Protein AF-0000000072939597 (afdb_homodimer)

Solvent-accessible surface area (backbone atoms only — not comparable to full-atom values): 17364 Å² total; per-residue (Å²): 130,82,68,67,64,62,59,52,48,55,49,46,64,66,47,56,60,74,66,55,46,55,44,20,30,42,21,67,37,59,84,15,49,62,42,47,67,29,32,37,54,50,55,33,35,78,66,72,30,40,59,48,37,54,42,77,41,85,94,44,68,37,35,26,23,48,34,20,34,67,92,41,54,55,95,91,32,53,47,84,46,95,58,42,70,62,52,49,51,54,48,48,52,40,33,61,48,44,13,27,42,97,88,65,43,60,58,34,51,72,41,34,22,29,75,70,75,49,62,41,53,8,27,43,21,41,30,52,60,36,50,46,72,54,45,76,68,63,50,34,23,53,26,62,26,72,48,46,76,34,45,67,44,70,77,44,60,47,70,83,53,48,82,108,130,82,66,69,66,63,61,51,49,55,50,46,60,67,47,56,61,75,68,57,45,55,45,21,31,43,22,66,39,58,84,15,49,61,40,45,68,30,32,37,53,50,54,32,35,78,66,73,31,39,59,47,39,55,42,77,40,81,95,45,67,36,36,27,24,47,35,21,36,67,92,42,53,54,94,91,32,51,46,83,46,95,58,42,69,61,54,50,52,53,46,49,51,40,32,62,49,44,14,27,44,95,89,65,44,60,60,34,51,73,42,34,23,29,74,68,75,48,62,41,53,8,28,42,22,41,30,52,60,35,50,48,72,54,46,76,69,63,50,33,24,52,27,63,26,73,50,46,76,33,46,66,45,70,80,45,58,46,71,83,55,48,80,107

Foldseek 3Di:
DPPPVVVVVVVVVVVVPPPPLQQAAQFQDARHPQDPVVLVQLVCLLVVNDFAQWDADVVAQAIAGPDQAPVQDDPQDGDADPVNVVNVVVSVVVQVVQPADPVRHTSHHYYHNCVRPHRGHRGPNCCSVPLLADDPPPRGNFYWDPHPNIDDRCSSRNVVRNPD/DPPPVVVVVVCVVVVPPPPPLQQAAQFQDARHPQDPVVLVQLVCLLVVNDFAQWDADVVAQAIAGPDQAPVQDDPQDGDADPVNVVNVVVSVVVQVVQPADPVRHTSHHYYHNCVRPHRGHRG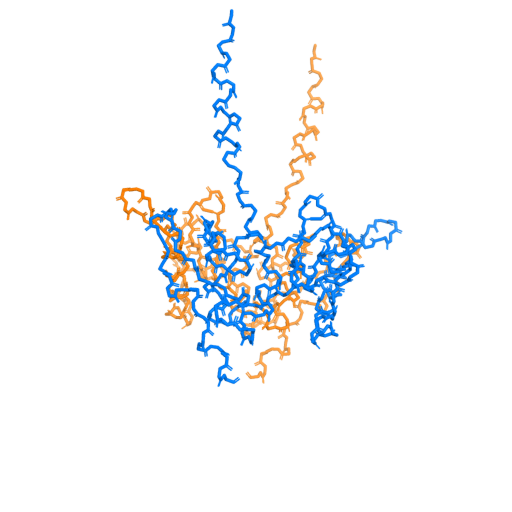PNCCSVPLQADDPPPRGNFYWDPHPNIDDRCSSPNVVRNPD

Organism: Perkinsus marinus (strain ATCC 50983 / TXsc) (NCBI:txid423536)

InterPro domains:
  IPR000834 Peptidase M14, carboxypeptidase A [PF00246] (36-130)

Radius of gyration: 21.29 Å; Cα contacts (8 Å, |Δi|>4): 601; chains: 2; bounding box: 69×64×53 Å

pLDDT: mean 84.7, std 20.98, range [19.89, 98.25]

Structure (mmCIF, N/CA/C/O backbone):
data_AF-0000000072939597-model_v1
#
loop_
_entity.id
_entity.type
_entity.pdbx_description
1 polymer 'Peptidase M14 domain-containing protein'
#
loop_
_atom_site.group_PDB
_atom_site.id
_atom_site.type_symbol
_atom_site.label_atom_id
_atom_site.label_alt_id
_atom_site.label_comp_id
_atom_site.label_asym_id
_atom_site.label_entity_id
_atom_site.label_seq_id
_atom_site.pdbx_PDB_ins_code
_atom_site.Cartn_x
_atom_site.Cartn_y
_atom_site.Cartn_z
_atom_site.occupancy
_atom_site.B_iso_or_equiv
_atom_site.auth_seq_id
_atom_site.auth_comp_id
_atom_site.auth_asym_id
_atom_site.auth_atom_id
_atom_site.pdbx_PDB_model_num
ATOM 1 N N . MET A 1 1 ? -47.156 -10.906 1.648 1 19.89 1 MET A N 1
ATOM 2 C CA . MET A 1 1 ? -46.281 -11.594 0.705 1 19.89 1 MET A 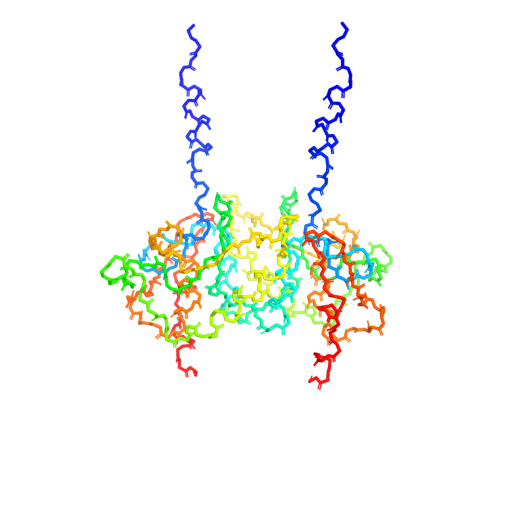CA 1
ATOM 3 C C . MET A 1 1 ? -45.031 -10.766 0.413 1 19.89 1 MET A C 1
ATOM 5 O O . MET A 1 1 ? -45.062 -9.805 -0.359 1 19.89 1 MET A O 1
ATOM 9 N N . ALA A 1 2 ? -44.188 -10.508 1.365 1 24.88 2 ALA A N 1
ATOM 10 C CA . ALA A 1 2 ? -43.031 -9.625 1.399 1 24.88 2 ALA A CA 1
ATOM 11 C C . ALA A 1 2 ? -42.094 -9.922 0.242 1 24.88 2 ALA A C 1
ATOM 13 O O . ALA A 1 2 ? -41.75 -11.086 -0.02 1 24.88 2 ALA A O 1
ATOM 14 N N . ASN A 1 3 ? -42.156 -9.016 -0.845 1 23.27 3 ASN A N 1
ATOM 15 C CA . ASN A 1 3 ? -41.656 -9.258 -2.191 1 23.27 3 ASN A CA 1
ATOM 16 C C . ASN A 1 3 ? -40.188 -9.703 -2.17 1 23.27 3 ASN A C 1
ATOM 18 O O . ASN A 1 3 ? -39.375 -9.086 -1.499 1 23.27 3 ASN A O 1
ATOM 22 N N . ALA A 1 4 ? -39.875 -11.062 -2.334 1 26.33 4 ALA A N 1
ATOM 23 C CA . ALA A 1 4 ? -38.656 -11.836 -2.582 1 26.33 4 ALA A CA 1
ATOM 24 C C . ALA A 1 4 ? -37.719 -11.086 -3.508 1 26.33 4 ALA A C 1
ATOM 26 O O . ALA A 1 4 ? -36.531 -11.461 -3.645 1 26.33 4 ALA A O 1
ATOM 27 N N . TYR A 1 5 ? -38.312 -10.273 -4.379 1 26.95 5 TYR A N 1
ATOM 28 C CA . TYR A 1 5 ? -37.531 -9.578 -5.387 1 26.95 5 TYR A CA 1
ATOM 29 C C . TYR A 1 5 ? -36.5 -8.641 -4.738 1 26.95 5 TYR A C 1
ATOM 31 O O . TYR A 1 5 ? -35.438 -8.398 -5.293 1 26.95 5 TYR A O 1
ATOM 39 N N . GLY A 1 6 ? -37.031 -7.844 -3.76 1 27.78 6 GLY A N 1
ATOM 40 C CA . GLY A 1 6 ? -36.188 -6.824 -3.166 1 27.78 6 GLY A CA 1
ATOM 41 C C . GLY A 1 6 ? -34.938 -7.391 -2.498 1 27.78 6 GLY A C 1
ATOM 42 O O . GLY A 1 6 ? -33.969 -6.672 -2.27 1 27.78 6 GLY A O 1
ATOM 43 N N . TYR A 1 7 ? -35.156 -8.406 -1.719 1 28.05 7 TYR A N 1
ATOM 44 C CA . TYR A 1 7 ? -34.094 -9.023 -0.935 1 28.05 7 TYR A CA 1
ATOM 45 C C . TYR A 1 7 ? -32.969 -9.547 -1.838 1 28.05 7 TYR A C 1
ATOM 47 O O . TYR A 1 7 ? -31.797 -9.461 -1.493 1 28.05 7 TYR A O 1
ATOM 55 N N . TYR A 1 8 ? -33.344 -10.219 -2.934 1 28.94 8 TYR A N 1
ATOM 56 C CA . TYR A 1 8 ? -32.375 -10.82 -3.838 1 28.94 8 TYR A CA 1
ATOM 57 C C . TYR A 1 8 ? -31.5 -9.75 -4.484 1 28.94 8 TYR A C 1
ATOM 59 O O . TYR A 1 8 ? -30.328 -9.984 -4.781 1 28.94 8 TYR A O 1
ATOM 67 N N . HIS A 1 9 ? -32.156 -8.602 -4.891 1 30.52 9 HIS A N 1
ATOM 68 C CA . HIS A 1 9 ? -31.359 -7.57 -5.566 1 30.52 9 HIS A CA 1
ATOM 69 C C . HIS A 1 9 ? -30.359 -6.93 -4.617 1 30.52 9 HIS A C 1
ATOM 71 O O . HIS A 1 9 ? -29.328 -6.406 -5.059 1 30.52 9 HIS A O 1
ATOM 77 N N . SER A 1 10 ? -30.812 -6.645 -3.369 1 29.59 10 SER A N 1
ATOM 78 C CA . SER A 1 10 ? -29.891 -6 -2.432 1 29.59 10 SER A CA 1
ATOM 79 C C . SER A 1 10 ? -28.688 -6.891 -2.131 1 29.59 10 SER A C 1
ATOM 81 O O . SER A 1 10 ? -27.578 -6.395 -1.906 1 29.59 10 SER A O 1
ATOM 83 N N . VAL A 1 11 ? -28.953 -8.188 -1.962 1 29.69 11 VAL A N 1
ATOM 84 C CA . VAL A 1 11 ? -27.906 -9.18 -1.752 1 29.69 11 VAL A CA 1
ATOM 85 C C . VAL A 1 11 ? -26.984 -9.234 -2.973 1 29.69 11 VAL A C 1
ATOM 87 O O . VAL A 1 11 ? -25.781 -9.445 -2.844 1 29.69 11 VAL A O 1
ATOM 90 N N . ARG A 1 12 ? -27.531 -9.391 -4.227 1 29.25 12 ARG A N 1
ATOM 91 C CA . ARG A 1 12 ? -26.781 -9.461 -5.473 1 29.25 12 ARG A CA 1
ATOM 92 C C . ARG A 1 12 ? -25.984 -8.18 -5.715 1 29.25 12 ARG A C 1
ATOM 94 O O . ARG A 1 12 ? -24.906 -8.219 -6.285 1 29.25 12 ARG A O 1
ATOM 101 N N . TYR A 1 13 ? -26.703 -7.051 -5.691 1 27.34 13 TYR A N 1
ATOM 102 C CA . TYR A 1 13 ? -25.984 -5.785 -5.832 1 27.34 13 TYR A CA 1
ATOM 103 C C . TYR A 1 13 ? -24.859 -5.684 -4.809 1 27.34 13 TYR A C 1
ATOM 105 O O . TYR A 1 13 ? -23.781 -5.164 -5.109 1 27.34 13 TYR A O 1
ATOM 113 N N . GLU A 1 14 ? -25.109 -5.938 -3.549 1 30.02 14 GLU A N 1
ATOM 114 C CA . GLU A 1 14 ? -24.094 -6.066 -2.508 1 30.02 14 GLU A CA 1
ATOM 115 C C . GLU A 1 14 ? -23.188 -7.273 -2.756 1 30.02 14 GLU A C 1
ATOM 117 O O . GLU A 1 14 ? -22.156 -7.434 -2.1 1 30.02 14 GLU A O 1
ATOM 122 N N . LYS A 1 15 ? -23.641 -8.398 -3.27 1 31.58 15 LYS A N 1
ATOM 123 C CA . LYS A 1 15 ? -22.938 -9.516 -3.879 1 31.58 15 LYS A CA 1
ATOM 124 C C . LYS A 1 15 ? -22.031 -9.047 -5.008 1 31.58 15 LYS A C 1
ATOM 126 O O . LYS A 1 15 ? -21.422 -9.859 -5.711 1 31.58 15 LYS A O 1
ATOM 131 N N . ILE A 1 16 ? -22.547 -8.195 -5.906 1 34.47 16 ILE A N 1
ATOM 132 C CA . ILE A 1 16 ? -21.5 -7.68 -6.777 1 34.47 16 ILE A CA 1
ATOM 133 C C . ILE A 1 16 ? -20.156 -7.68 -6.035 1 34.47 16 ILE A C 1
ATOM 135 O O . ILE A 1 16 ? -19.984 -6.957 -5.055 1 34.47 16 ILE A O 1
ATOM 139 N N . ARG A 1 17 ? -19.547 -8.797 -5.703 1 37.62 17 ARG A N 1
ATOM 140 C CA . ARG A 1 17 ? -18.359 -9.43 -5.129 1 37.62 17 ARG A CA 1
ATOM 141 C C . ARG A 1 17 ? -17.188 -8.453 -5.074 1 37.62 17 ARG A C 1
ATOM 143 O O . ARG A 1 17 ? -16.672 -8.047 -6.117 1 37.62 17 ARG A O 1
ATOM 150 N N . GLN A 1 18 ? -17.25 -7.395 -4.406 1 47.12 18 GLN A N 1
ATOM 151 C CA . GLN A 1 18 ? -16.094 -6.523 -4.164 1 47.12 18 GLN A CA 1
ATOM 152 C C . GLN A 1 18 ? -14.789 -7.27 -4.383 1 47.12 18 GLN A C 1
ATOM 154 O O . GLN A 1 18 ? -14.414 -8.125 -3.578 1 47.12 18 GLN A O 1
ATOM 159 N N . ARG A 1 19 ? -14.656 -7.578 -5.738 1 63 19 ARG A N 1
ATOM 160 C CA . ARG A 1 19 ? -13.445 -8.281 -6.145 1 63 19 ARG A CA 1
ATOM 161 C C . ARG A 1 19 ? -12.281 -7.945 -5.227 1 63 19 ARG A C 1
ATOM 163 O O . ARG A 1 19 ? -12.031 -6.773 -4.93 1 63 19 ARG A O 1
ATOM 170 N N . ASP A 1 20 ? -12.047 -9.055 -4.508 1 80.81 20 ASP A N 1
ATOM 171 C CA . ASP A 1 20 ? -10.828 -8.953 -3.711 1 80.81 20 ASP A CA 1
ATOM 172 C C . ASP A 1 20 ? -9.68 -8.383 -4.539 1 80.81 20 ASP A C 1
ATOM 174 O O . ASP A 1 20 ? -9.203 -9.031 -5.469 1 80.81 20 ASP A O 1
ATOM 178 N N . ALA A 1 21 ? -9.445 -7.133 -4.312 1 88.25 21 ALA A N 1
ATOM 179 C CA . ALA A 1 21 ? -8.391 -6.461 -5.07 1 88.25 21 ALA A CA 1
ATOM 180 C C . ALA A 1 21 ? -7.109 -7.289 -5.074 1 88.25 21 ALA A C 1
ATOM 182 O O . ALA A 1 21 ? -6.328 -7.227 -6.027 1 88.25 21 ALA A O 1
ATOM 183 N N . ASN A 1 22 ? -7 -8.156 -4.07 1 88.25 22 ASN A N 1
ATOM 184 C CA . ASN A 1 22 ? -5.773 -8.938 -3.967 1 88.25 22 ASN A CA 1
ATOM 185 C C . ASN A 1 22 ? -5.742 -10.062 -5 1 88.25 22 ASN A C 1
ATOM 187 O O . ASN A 1 22 ? -4.691 -10.664 -5.234 1 88.25 22 ASN A O 1
ATOM 191 N N . ARG A 1 23 ? -6.789 -10.273 -5.723 1 92.31 23 ARG A N 1
ATOM 192 C CA . ARG A 1 23 ? -6.844 -11.32 -6.742 1 92.31 23 ARG A CA 1
ATOM 193 C C . ARG A 1 23 ? -7.09 -10.727 -8.125 1 92.31 23 ARG A C 1
ATOM 195 O O . ARG A 1 23 ? -7.516 -11.43 -9.039 1 92.31 23 ARG A O 1
ATOM 202 N N . ASP A 1 24 ? -6.824 -9.492 -8.234 1 96.06 24 ASP A N 1
ATOM 203 C CA . ASP A 1 24 ? -7.207 -8.75 -9.43 1 96.06 24 ASP A CA 1
ATOM 204 C C . ASP A 1 24 ? -5.984 -8.359 -10.25 1 96.06 24 ASP A C 1
ATOM 206 O O . ASP A 1 24 ? -6 -7.355 -10.961 1 96.06 24 ASP A O 1
ATOM 210 N N . PHE A 1 25 ? -4.859 -9.078 -10.156 1 97.25 25 PHE A N 1
ATOM 211 C CA . PHE A 1 25 ? -3.621 -8.734 -10.844 1 97.25 25 PHE A CA 1
ATOM 212 C C . PHE A 1 25 ? -3.373 -9.664 -12.016 1 97.25 25 PHE A C 1
ATOM 214 O O . PHE A 1 25 ? -3.906 -10.781 -12.062 1 97.25 25 PHE A O 1
ATOM 221 N N . PRO A 1 26 ? -2.629 -9.172 -13.062 1 98.06 26 PRO A N 1
ATOM 222 C CA . PRO A 1 26 ? -2.422 -9.945 -14.297 1 98.06 26 PRO A CA 1
ATOM 223 C C . PRO A 1 26 ? -1.387 -11.055 -14.125 1 98.06 26 PRO A C 1
ATOM 225 O O . PRO A 1 26 ? -0.345 -11.039 -14.789 1 98.06 26 PRO A O 1
ATOM 228 N N . TYR A 1 27 ? -1.716 -12.023 -13.391 1 98 27 TYR A N 1
ATOM 229 C CA . TYR A 1 27 ? -0.865 -13.18 -13.133 1 98 27 TYR A CA 1
ATOM 230 C C . TYR A 1 27 ? -1.664 -14.477 -13.227 1 98 27 TYR A C 1
ATOM 232 O O . TYR A 1 27 ? -2.418 -14.812 -12.312 1 98 27 TYR A O 1
ATOM 240 N N . GLN A 1 28 ? -1.472 -15.234 -14.273 1 97.81 28 GLN A N 1
ATOM 241 C CA . GLN A 1 28 ? -2.191 -16.469 -14.539 1 97.81 28 GLN A CA 1
ATOM 242 C C . GLN A 1 28 ? -3.688 -16.219 -14.695 1 97.81 28 GLN A C 1
ATOM 244 O O . GLN A 1 28 ? -4.508 -17 -14.219 1 97.81 28 GLN A O 1
ATOM 249 N N . GLN A 1 29 ? -4.008 -15.023 -15.188 1 96.75 29 GLN A N 1
ATOM 250 C CA . GLN A 1 29 ? -5.391 -14.68 -15.492 1 96.75 29 GLN A CA 1
ATOM 251 C C . GLN A 1 29 ? -5.465 -13.531 -16.5 1 96.75 29 GLN A C 1
ATOM 253 O O . GLN A 1 29 ? -4.57 -12.68 -16.547 1 96.75 29 GLN A O 1
ATOM 258 N N . ARG A 1 30 ? -6.609 -13.477 -17.188 1 94.94 30 ARG A N 1
ATOM 259 C CA . ARG A 1 30 ? -6.785 -12.422 -18.188 1 94.94 30 ARG A CA 1
ATOM 260 C C . ARG A 1 30 ? -7.91 -11.469 -17.781 1 94.94 30 ARG A C 1
ATOM 262 O O . ARG A 1 30 ? -8.055 -10.398 -18.375 1 94.94 30 ARG A O 1
ATOM 269 N N . SER A 1 31 ? -8.719 -11.836 -16.891 1 95.12 31 SER A N 1
ATOM 270 C CA . SER A 1 31 ? -9.719 -10.953 -16.297 1 95.12 31 SER A CA 1
ATOM 271 C C . SER A 1 31 ? -9.195 -10.289 -15.031 1 95.12 31 SER A C 1
ATOM 273 O O . SER A 1 31 ? -9.336 -10.852 -13.938 1 95.12 31 SER A O 1
ATOM 275 N N . CYS A 1 32 ? -8.57 -9.133 -15.188 1 96.88 32 CYS A N 1
ATOM 276 C CA . CYS A 1 32 ? -7.879 -8.461 -14.094 1 96.88 32 CYS A CA 1
ATOM 277 C C . CYS A 1 32 ? -8.047 -6.949 -14.188 1 96.88 32 CYS A C 1
ATOM 279 O O . CYS A 1 32 ? -8.781 -6.453 -15.047 1 96.88 32 CYS A O 1
ATOM 281 N N . MET A 1 33 ? -7.543 -6.227 -13.242 1 97 33 MET A N 1
ATOM 282 C CA . MET A 1 33 ? -7.551 -4.77 -13.164 1 97 33 MET A CA 1
ATOM 283 C C . MET A 1 33 ? -8.977 -4.227 -13.211 1 97 33 MET A C 1
ATOM 285 O O . MET A 1 33 ? -9.234 -3.188 -13.82 1 97 33 MET A O 1
ATOM 289 N N . ALA A 1 34 ? -9.859 -4.957 -12.602 1 95.38 34 ALA A N 1
ATOM 290 C CA . ALA A 1 34 ? -11.266 -4.543 -12.57 1 95.38 34 ALA A CA 1
ATOM 291 C C . ALA A 1 34 ? -11.516 -3.561 -11.43 1 95.38 34 ALA A C 1
ATOM 293 O O . ALA A 1 34 ? -12.492 -2.805 -11.461 1 95.38 34 ALA A O 1
ATOM 294 N N . THR A 1 35 ? -10.68 -3.637 -10.43 1 93.12 35 THR A N 1
ATOM 295 C CA . THR A 1 35 ? -10.859 -2.779 -9.266 1 93.12 35 THR A CA 1
ATOM 296 C C . THR A 1 35 ? -9.93 -1.572 -9.336 1 93.12 35 THR A C 1
ATOM 298 O O . THR A 1 35 ? -8.82 -1.667 -9.859 1 93.12 35 THR A O 1
ATOM 301 N N . ILE A 1 36 ? -10.336 -0.449 -8.75 1 89.25 36 ILE A N 1
ATOM 302 C CA . ILE A 1 36 ? -9.531 0.766 -8.68 1 89.25 36 ILE A CA 1
ATOM 303 C C . ILE A 1 36 ? -8.266 0.502 -7.867 1 89.25 36 ILE A C 1
ATOM 305 O O . ILE A 1 36 ? -7.172 0.933 -8.25 1 89.25 36 ILE A O 1
ATOM 309 N N . THR A 1 37 ? -8.391 -0.218 -6.766 1 89.38 37 THR A N 1
ATOM 310 C CA . THR A 1 37 ? -7.258 -0.515 -5.895 1 89.38 37 THR A CA 1
ATOM 311 C C . THR A 1 37 ? -6.16 -1.245 -6.66 1 89.38 37 THR A C 1
ATOM 313 O O . THR A 1 37 ? -4.988 -0.867 -6.59 1 89.38 37 THR A O 1
ATOM 316 N N . ALA A 1 38 ? -6.488 -2.197 -7.398 1 94.56 38 ALA A N 1
ATOM 317 C CA . ALA A 1 38 ? -5.492 -2.938 -8.172 1 94.56 38 ALA A CA 1
ATOM 318 C C . ALA A 1 38 ? -4.812 -2.037 -9.195 1 94.56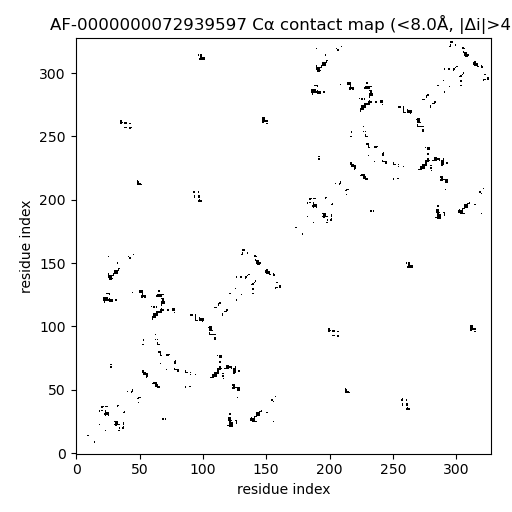 38 ALA A C 1
ATOM 320 O O . ALA A 1 38 ? -3.594 -2.104 -9.383 1 94.56 38 ALA A O 1
ATOM 321 N N . ARG A 1 39 ? -5.59 -1.183 -9.859 1 95 39 ARG A N 1
ATOM 322 C CA . ARG A 1 39 ? -5.035 -0.269 -10.852 1 95 39 ARG A CA 1
ATOM 323 C C . ARG A 1 39 ? -4.031 0.686 -10.219 1 95 39 ARG A C 1
ATOM 325 O O . ARG A 1 39 ? -2.953 0.92 -10.773 1 95 39 ARG A O 1
ATOM 332 N N . VAL A 1 40 ? -4.422 1.176 -9.102 1 91.44 40 VAL A N 1
ATOM 333 C CA . VAL A 1 40 ? -3.551 2.127 -8.414 1 91.44 40 VAL A CA 1
ATOM 334 C C . VAL A 1 40 ? -2.254 1.436 -8 1 91.44 40 VAL A C 1
ATOM 336 O O . VAL A 1 40 ? -1.162 1.968 -8.219 1 91.44 40 VAL A O 1
ATOM 339 N N . ILE A 1 41 ? -2.309 0.269 -7.484 1 93.06 41 ILE A N 1
ATOM 340 C CA . ILE A 1 41 ? -1.131 -0.497 -7.094 1 93.06 41 ILE A CA 1
ATOM 341 C C . ILE A 1 41 ? -0.274 -0.789 -8.328 1 93.06 41 ILE A C 1
ATOM 343 O O . ILE A 1 41 ? 0.953 -0.669 -8.273 1 93.06 41 ILE A O 1
ATOM 347 N N . ASN A 1 42 ? -0.862 -1.122 -9.398 1 95.5 42 ASN A N 1
ATOM 348 C CA . ASN A 1 42 ? -0.141 -1.349 -10.641 1 95.5 42 ASN A CA 1
ATOM 349 C C . ASN A 1 42 ? 0.625 -0.104 -11.086 1 95.5 42 ASN A C 1
ATOM 351 O O . ASN A 1 42 ? 1.777 -0.197 -11.508 1 95.5 42 ASN A O 1
ATOM 355 N N . GLU A 1 43 ? 0.024 1.016 -10.992 1 93.81 43 GLU A N 1
ATOM 356 C CA . GLU A 1 43 ? 0.678 2.25 -11.422 1 93.81 43 GLU A CA 1
ATOM 357 C C . GLU A 1 43 ? 1.844 2.602 -10.5 1 93.81 43 GLU A C 1
ATOM 359 O O . GLU A 1 43 ? 2.879 3.092 -10.961 1 93.81 43 GLU A O 1
ATOM 364 N N . LEU A 1 44 ? 1.669 2.354 -9.25 1 91.44 44 LEU A N 1
ATOM 365 C CA . LEU A 1 44 ? 2.766 2.568 -8.312 1 91.44 44 LEU A CA 1
ATOM 366 C C . LEU A 1 44 ? 3.92 1.611 -8.594 1 91.44 44 LEU A C 1
ATOM 368 O O . LEU A 1 44 ? 5.086 2.004 -8.531 1 91.44 44 LEU A O 1
ATOM 372 N N . PHE A 1 45 ? 3.656 0.405 -8.914 1 92.88 45 PHE A N 1
ATOM 373 C CA . PHE A 1 45 ? 4.668 -0.581 -9.281 1 92.88 45 PHE A CA 1
ATOM 374 C C . PHE A 1 45 ? 5.449 -0.123 -10.508 1 92.88 45 PHE A C 1
ATOM 376 O O . PHE A 1 45 ? 6.684 -0.14 -10.508 1 92.88 45 PHE A O 1
ATOM 383 N N . ARG A 1 46 ? 4.742 0.361 -11.5 1 92.25 46 ARG A N 1
ATOM 384 C CA . ARG A 1 46 ? 5.348 0.781 -12.758 1 92.25 46 ARG A CA 1
ATOM 385 C C . ARG A 1 46 ? 6.281 1.967 -12.547 1 92.25 46 ARG A C 1
ATOM 387 O O . ARG A 1 46 ? 7.18 2.209 -13.359 1 92.25 46 ARG A O 1
ATOM 394 N N . ARG A 1 47 ? 6.074 2.635 -11.438 1 88.88 47 ARG A N 1
ATOM 395 C CA . ARG A 1 47 ? 6.891 3.812 -11.156 1 88.88 47 ARG A CA 1
ATOM 396 C C . ARG A 1 47 ? 7.938 3.514 -10.094 1 88.88 47 ARG A C 1
ATOM 398 O O . ARG A 1 47 ? 8.594 4.426 -9.578 1 88.88 47 ARG A O 1
ATOM 405 N N . HIS A 1 48 ? 8.016 2.301 -9.703 1 88.38 48 HIS A N 1
ATOM 406 C CA . HIS A 1 48 ? 9 1.835 -8.727 1 88.38 48 HIS A CA 1
ATOM 407 C C . HIS A 1 48 ? 8.75 2.457 -7.355 1 88.38 48 HIS A C 1
ATOM 409 O O . HIS A 1 48 ? 9.695 2.781 -6.637 1 88.38 48 HIS A O 1
ATOM 415 N N . LEU A 1 49 ? 7.469 2.654 -7.094 1 83.62 49 LEU A N 1
ATOM 416 C CA . LEU A 1 49 ? 7.082 3.225 -5.809 1 83.62 49 LEU A CA 1
ATOM 417 C C . LEU A 1 49 ? 6.488 2.156 -4.895 1 83.62 49 LEU A C 1
ATOM 419 O O . LEU A 1 49 ? 6.262 2.404 -3.709 1 83.62 49 LEU A O 1
ATOM 423 N N . PHE A 1 50 ? 6.332 0.976 -5.492 1 82.62 50 PHE A N 1
ATOM 424 C CA . PHE A 1 50 ? 5.734 -0.125 -4.746 1 82.62 50 PHE A CA 1
ATOM 425 C C . PHE A 1 50 ? 6.27 -1.465 -5.234 1 82.62 50 PHE A C 1
ATOM 427 O O . PHE A 1 50 ? 6.301 -1.727 -6.438 1 82.62 50 PHE A O 1
ATOM 434 N N . GLN A 1 51 ? 6.715 -2.312 -4.336 1 81.75 51 GLN A N 1
ATOM 435 C CA . GLN A 1 51 ? 7.059 -3.707 -4.586 1 81.75 51 GLN A CA 1
ATOM 436 C C . GLN A 1 51 ? 6.844 -4.559 -3.338 1 81.75 51 GLN A C 1
ATOM 438 O O . GLN A 1 51 ? 7.516 -4.363 -2.322 1 81.75 51 GLN A O 1
ATOM 443 N N . LEU A 1 52 ? 5.758 -5.391 -3.445 1 85.5 52 LEU A N 1
ATOM 444 C CA . LEU A 1 52 ? 5.461 -6.141 -2.23 1 85.5 52 LEU A CA 1
ATOM 445 C C . LEU A 1 52 ? 5.035 -7.566 -2.561 1 85.5 52 LEU A C 1
ATOM 447 O O . LEU A 1 52 ? 3.922 -7.793 -3.039 1 85.5 52 LEU A O 1
ATOM 451 N N . SER A 1 53 ? 5.867 -8.492 -2.182 1 90.81 53 SER A N 1
ATOM 452 C CA . SER A 1 53 ? 5.59 -9.906 -2.436 1 90.81 53 SER A CA 1
ATOM 453 C C . SER A 1 53 ? 4.852 -10.539 -1.262 1 90.81 53 SER A C 1
ATOM 455 O O . SER A 1 53 ? 4.793 -11.766 -1.152 1 90.81 53 SER A O 1
ATOM 457 N N . VAL A 1 54 ? 4.402 -9.734 -0.36 1 90.12 54 VAL A N 1
ATOM 458 C CA . VAL A 1 54 ? 3.715 -10.141 0.862 1 90.12 54 VAL A CA 1
ATOM 459 C C . VAL A 1 54 ? 2.352 -9.461 0.941 1 90.12 54 VAL A C 1
ATOM 461 O O . VAL A 1 54 ? 2.217 -8.289 0.579 1 90.12 54 VAL A O 1
ATOM 464 N N . THR A 1 55 ? 1.369 -10.195 1.339 1 85.31 55 THR A N 1
ATOM 465 C CA . THR A 1 55 ? 0.042 -9.609 1.505 1 85.31 55 THR A CA 1
ATOM 466 C C . THR A 1 55 ? -0.612 -10.117 2.789 1 85.31 55 THR A C 1
ATOM 468 O O . THR A 1 55 ? -0.184 -11.125 3.355 1 85.31 55 THR A O 1
ATOM 471 N N . PHE A 1 56 ? -1.548 -9.234 3.301 1 78.12 56 PHE A N 1
ATOM 472 C CA . PHE A 1 56 ? -2.408 -9.633 4.41 1 78.12 56 PHE A CA 1
ATOM 473 C C . PHE A 1 56 ? -3.742 -10.156 3.895 1 78.12 56 PHE A C 1
ATOM 475 O O . PHE A 1 56 ? -4.297 -9.625 2.932 1 78.12 56 PHE A O 1
ATOM 482 N N . HIS A 1 57 ? -4.18 -11.141 4.461 1 69.06 57 HIS A N 1
ATOM 483 C CA . HIS A 1 57 ? -5.5 -11.633 4.078 1 69.06 57 HIS A CA 1
ATOM 484 C C . HIS A 1 57 ? -6.52 -11.398 5.184 1 69.06 57 HIS A C 1
ATOM 486 O O . HIS A 1 57 ? -6.34 -11.859 6.312 1 69.06 57 HIS A O 1
ATOM 492 N N . GLY A 1 58 ? -7.383 -10.422 5.043 1 58.53 58 GLY A N 1
ATOM 493 C CA . GLY A 1 58 ? -8.367 -9.945 6 1 58.53 58 GLY A CA 1
ATOM 494 C C . GLY A 1 58 ? -9.102 -11.062 6.711 1 58.53 58 GLY A C 1
ATOM 495 O O . GLY A 1 58 ? -9.281 -11.023 7.93 1 58.53 58 GLY A O 1
ATOM 496 N N . GLY A 1 59 ? -9.695 -11.898 5.934 1 57 59 GLY A N 1
ATOM 497 C CA . GLY A 1 59 ? -10.516 -12.93 6.551 1 57 59 GLY A CA 1
ATOM 498 C C . GLY A 1 59 ? -9.703 -13.945 7.344 1 57 59 GLY A C 1
ATOM 499 O O . GLY A 1 59 ? -10.219 -14.555 8.281 1 57 59 GLY A O 1
ATOM 500 N N . VAL A 1 60 ? -8.547 -13.961 6.898 1 65.12 60 VAL A N 1
ATOM 501 C CA . VAL A 1 60 ? -7.629 -14.867 7.574 1 65.12 60 VAL A CA 1
ATOM 502 C C . VAL A 1 60 ? -6.457 -14.086 8.164 1 65.12 60 VAL A C 1
ATOM 504 O O . VAL A 1 60 ? -5.875 -13.234 7.488 1 65.12 60 VAL A O 1
ATOM 507 N N . LYS A 1 61 ? -6.316 -13.984 9.344 1 78.62 61 LYS A N 1
ATOM 508 C CA . LYS A 1 61 ? -5.242 -13.266 10.023 1 78.62 61 LYS A CA 1
ATOM 509 C C . LYS A 1 61 ? -3.883 -13.891 9.719 1 78.62 61 LYS A C 1
ATOM 511 O O . LYS A 1 61 ? -3.211 -14.398 10.617 1 78.62 61 LYS A O 1
ATOM 516 N N . VAL A 1 62 ? -3.5 -13.977 8.469 1 87.69 62 VAL A N 1
ATOM 517 C CA . VAL A 1 62 ? -2.213 -14.531 8.062 1 87.69 62 VAL A CA 1
ATOM 518 C C . VAL A 1 62 ? -1.505 -13.562 7.121 1 87.69 62 VAL A C 1
ATOM 520 O O . VAL A 1 62 ? -2.143 -12.922 6.281 1 87.69 62 VAL A O 1
ATOM 523 N N . LEU A 1 63 ? -0.242 -13.5 7.312 1 92.31 63 LEU A N 1
ATOM 524 C CA . LEU A 1 63 ? 0.643 -12.844 6.359 1 92.31 63 LEU A CA 1
ATOM 525 C C . LEU A 1 63 ? 1.142 -13.828 5.309 1 92.31 63 LEU A C 1
ATOM 527 O O . LEU A 1 63 ? 1.915 -14.734 5.621 1 92.31 63 LEU A O 1
ATOM 531 N N . SER A 1 64 ? 0.728 -13.641 4.105 1 93.69 64 SER A N 1
ATOM 532 C CA . SER A 1 64 ? 1.057 -14.602 3.057 1 93.69 64 SER A CA 1
ATOM 533 C C . SER A 1 64 ? 1.997 -13.992 2.023 1 93.69 64 SER A C 1
ATOM 535 O O . SER A 1 64 ? 1.918 -12.797 1.735 1 93.69 64 SER A O 1
ATOM 537 N N . TYR A 1 65 ? 2.885 -14.914 1.463 1 96.75 65 TYR A N 1
ATOM 538 C CA . TYR A 1 65 ? 3.824 -14.422 0.459 1 96.75 65 TYR A CA 1
ATOM 539 C C . TYR A 1 65 ? 3.945 -15.406 -0.699 1 96.75 65 TYR A C 1
ATOM 541 O O . TYR A 1 65 ? 3.326 -16.469 -0.682 1 96.75 65 TYR A O 1
ATOM 549 N N . ALA A 1 66 ? 4.617 -14.945 -1.769 1 96.75 66 ALA A N 1
ATOM 550 C CA . ALA A 1 66 ? 4.801 -15.742 -2.977 1 96.75 66 ALA A CA 1
ATOM 551 C C . ALA A 1 66 ? 5.547 -17.031 -2.672 1 96.75 66 ALA A C 1
ATOM 553 O O . ALA A 1 66 ? 6.473 -17.047 -1.854 1 96.75 66 ALA A O 1
ATOM 554 N N . TRP A 1 67 ? 5.117 -18.172 -3.297 1 97.88 67 TRP A N 1
ATOM 555 C CA . TRP A 1 67 ? 4.145 -18.234 -4.383 1 97.88 67 TRP A CA 1
ATOM 556 C C . TRP A 1 67 ? 2.775 -18.656 -3.863 1 97.88 67 TRP A C 1
ATOM 558 O O . TRP A 1 67 ? 2.674 -19.281 -2.801 1 97.88 67 TRP A O 1
ATOM 568 N N . GLY A 1 68 ? 1.786 -18.25 -4.598 1 96.56 68 GLY A N 1
ATOM 569 C CA . GLY A 1 68 ? 0.432 -18.641 -4.242 1 96.56 68 GLY A CA 1
ATOM 570 C C . GLY A 1 68 ? -0.37 -19.156 -5.422 1 96.56 68 GLY A C 1
ATOM 571 O O . GLY A 1 68 ? -1.462 -19.703 -5.25 1 96.56 68 GLY A O 1
ATOM 572 N N . SER A 1 69 ? 0.184 -19.016 -6.578 1 97.62 69 SER A N 1
ATOM 573 C CA . SER A 1 69 ? -0.572 -19.359 -7.777 1 97.62 69 SER A CA 1
ATOM 574 C C . SER A 1 69 ? -0.451 -20.844 -8.094 1 97.62 69 SER A C 1
ATOM 576 O O . SER A 1 69 ? 0.47 -21.516 -7.617 1 97.62 69 SER A O 1
ATOM 578 N N . ASN A 1 70 ? -1.353 -21.359 -8.953 1 97.62 70 ASN A N 1
ATOM 579 C CA . ASN A 1 70 ? -1.456 -22.797 -9.242 1 97.62 70 ASN A CA 1
ATOM 580 C C . ASN A 1 70 ? -0.245 -23.297 -10.016 1 97.62 70 ASN A C 1
ATOM 582 O O . ASN A 1 70 ? 0.131 -24.469 -9.898 1 97.62 70 ASN A O 1
ATOM 586 N N . ASN A 1 71 ? 0.382 -22.453 -10.781 1 97.62 71 ASN A N 1
ATOM 587 C CA . ASN A 1 71 ? 1.517 -22.875 -11.602 1 97.62 71 ASN A CA 1
ATOM 588 C C . ASN A 1 71 ? 2.766 -23.109 -10.758 1 97.62 71 ASN A C 1
ATOM 590 O O . ASN A 1 71 ? 3.773 -23.609 -11.258 1 97.62 71 ASN A O 1
ATOM 594 N N . HIS A 1 72 ? 2.697 -22.844 -9.5 1 98.12 72 HIS A N 1
ATOM 595 C CA . HIS A 1 72 ? 3.838 -23.031 -8.609 1 98.12 72 HIS A CA 1
ATOM 596 C C . HIS A 1 72 ? 3.533 -24.078 -7.547 1 98.12 72 HIS A C 1
ATOM 598 O O . HIS A 1 72 ? 4.027 -23.984 -6.418 1 98.12 72 HIS A O 1
ATOM 604 N N . ILE A 1 73 ? 2.742 -25.016 -7.82 1 97.56 73 ILE A N 1
ATOM 605 C CA . ILE A 1 73 ? 2.404 -26.094 -6.91 1 97.56 73 ILE A CA 1
ATOM 606 C C . ILE A 1 73 ? 3.098 -27.375 -7.359 1 97.56 73 ILE A C 1
ATOM 608 O O . ILE A 1 73 ? 3.102 -27.703 -8.547 1 97.56 73 ILE A O 1
ATOM 612 N N . LYS A 1 74 ? 3.699 -28.016 -6.457 1 97.19 74 LYS A N 1
ATOM 613 C CA . LYS A 1 74 ? 4.223 -29.375 -6.609 1 97.19 74 LYS A CA 1
ATOM 614 C C . LYS A 1 74 ? 3.844 -30.234 -5.414 1 97.19 74 LYS A C 1
ATOM 616 O O . LYS A 1 74 ? 4.121 -29.891 -4.266 1 97.19 74 LYS A O 1
ATOM 621 N N . ALA A 1 75 ? 3.203 -31.359 -5.723 1 96.19 75 ALA A N 1
ATOM 622 C CA . ALA A 1 75 ? 2.768 -32.312 -4.699 1 96.19 75 ALA A CA 1
ATOM 623 C C . ALA A 1 75 ? 1.914 -31.609 -3.639 1 96.19 75 ALA A C 1
ATOM 625 O O . ALA A 1 75 ? 2.111 -31.828 -2.439 1 96.19 75 ALA A O 1
ATOM 626 N N . GLY A 1 76 ? 1.104 -30.688 -4.051 1 94.31 76 GLY A N 1
ATOM 627 C CA . GLY A 1 76 ? 0.124 -30.062 -3.18 1 94.31 76 GLY A CA 1
ATOM 628 C C . GLY A 1 76 ? 0.702 -28.922 -2.352 1 94.31 76 GLY A C 1
ATOM 629 O O . GLY A 1 76 ? 0.002 -28.328 -1.529 1 94.31 76 GLY A O 1
ATOM 630 N N . LYS A 1 77 ? 1.948 -28.625 -2.615 1 97.12 77 LYS A N 1
ATOM 631 C CA . LYS A 1 77 ? 2.623 -27.578 -1.848 1 97.12 77 LYS A CA 1
ATOM 632 C C . LYS A 1 77 ? 3.223 -26.516 -2.77 1 97.12 77 LYS A C 1
ATOM 634 O O . LYS A 1 77 ? 3.486 -26.781 -3.943 1 97.12 77 LYS A O 1
ATOM 639 N N . SER A 1 78 ? 3.371 -25.312 -2.203 1 98.25 78 SER A N 1
ATOM 640 C CA . SER A 1 78 ? 4.051 -24.25 -2.941 1 98.25 78 SER A CA 1
ATOM 641 C C . SER A 1 78 ? 5.52 -24.594 -3.17 1 98.25 78 SER A C 1
ATOM 643 O O . SER A 1 78 ? 6.195 -25.078 -2.264 1 98.25 78 SER A O 1
ATOM 645 N N . THR A 1 79 ? 5.98 -24.359 -4.43 1 98.12 79 THR A N 1
ATOM 646 C CA . THR A 1 79 ? 7.422 -24.391 -4.641 1 98.12 79 THR A CA 1
ATOM 647 C C . THR A 1 79 ? 8.086 -23.156 -4.059 1 98.12 79 THR A C 1
ATOM 649 O O . THR A 1 79 ? 7.402 -22.188 -3.689 1 98.12 79 THR A O 1
ATOM 652 N N . ASN A 1 80 ? 9.406 -23.234 -3.973 1 97.56 80 ASN A N 1
ATOM 653 C CA . ASN A 1 80 ? 10.133 -22.094 -3.43 1 97.56 80 ASN A CA 1
ATOM 654 C C . ASN A 1 80 ? 10.367 -21.031 -4.492 1 97.56 80 ASN A C 1
ATOM 656 O O . ASN A 1 80 ? 10.789 -21.328 -5.605 1 97.56 80 ASN A O 1
ATOM 660 N N . ALA A 1 81 ? 10.086 -19.766 -4.094 1 97.19 81 ALA A N 1
ATOM 661 C CA . ALA A 1 81 ? 10.484 -18.672 -4.957 1 97.19 81 ALA A CA 1
ATOM 662 C C . ALA A 1 81 ? 12.008 -18.547 -5.035 1 97.19 81 ALA A C 1
ATOM 664 O O . ALA A 1 81 ? 12.703 -18.828 -4.059 1 97.19 81 ALA A O 1
ATOM 665 N N . PRO A 1 82 ? 12.586 -18.062 -6.172 1 95.88 82 PRO A N 1
ATOM 666 C CA . PRO A 1 82 ? 14.031 -17.906 -6.312 1 95.88 82 PRO A CA 1
ATOM 667 C C . PRO A 1 82 ? 14.656 -17.062 -5.203 1 95.88 82 PRO A C 1
ATOM 669 O O . PRO A 1 82 ? 15.766 -17.344 -4.75 1 95.88 82 PRO A O 1
ATOM 672 N N . ASP A 1 83 ? 14.031 -16 -4.75 1 95.94 83 ASP A N 1
ATOM 673 C CA . ASP A 1 83 ? 14.547 -15.109 -3.711 1 95.94 83 ASP A CA 1
ATOM 674 C C . ASP A 1 83 ? 13.789 -15.305 -2.4 1 95.94 83 ASP A C 1
ATOM 676 O O . ASP A 1 83 ? 13.469 -14.328 -1.716 1 95.94 83 ASP A O 1
ATOM 680 N N . LEU A 1 84 ? 13.508 -16.484 -2.127 1 97 84 LEU A N 1
ATOM 681 C CA . LEU A 1 84 ? 12.688 -16.797 -0.958 1 97 84 LEU A CA 1
ATOM 682 C C . LEU A 1 84 ? 13.266 -16.156 0.298 1 97 84 LEU A C 1
ATOM 684 O O . LEU A 1 84 ? 12.523 -15.633 1.129 1 97 84 LEU A O 1
ATOM 688 N N . ALA A 1 85 ? 14.555 -16.203 0.428 1 96.88 85 ALA A N 1
ATOM 689 C CA . ALA A 1 85 ? 15.18 -15.664 1.628 1 96.88 85 ALA A CA 1
ATOM 690 C C . ALA A 1 85 ? 14.852 -14.18 1.794 1 96.88 85 ALA A C 1
ATOM 692 O O . ALA A 1 85 ? 14.516 -13.734 2.895 1 96.88 85 ALA A O 1
ATOM 693 N N . ALA A 1 86 ? 14.93 -13.398 0.746 1 94.81 86 ALA A N 1
ATOM 694 C CA . ALA A 1 86 ? 14.617 -11.969 0.792 1 94.81 86 ALA A CA 1
ATOM 695 C C . ALA A 1 86 ? 13.133 -11.734 1.068 1 94.81 86 ALA A C 1
ATOM 697 O O . ALA A 1 86 ? 12.773 -10.828 1.822 1 94.81 86 ALA A O 1
ATOM 698 N N . ILE A 1 87 ? 12.312 -12.562 0.487 1 95.81 87 ILE A N 1
ATOM 699 C CA . ILE A 1 87 ? 10.867 -12.461 0.698 1 95.81 87 ILE A CA 1
ATOM 700 C C . ILE A 1 87 ? 10.547 -12.711 2.168 1 95.81 87 ILE A C 1
ATOM 702 O O . ILE A 1 87 ? 9.797 -11.945 2.785 1 95.81 87 ILE A O 1
ATOM 706 N N . VAL A 1 88 ? 11.094 -13.703 2.732 1 96.44 88 VAL A N 1
ATOM 707 C CA . VAL A 1 88 ? 10.852 -14.086 4.117 1 96.44 88 VAL A CA 1
ATOM 708 C C . VAL A 1 88 ? 11.391 -13.008 5.055 1 96.44 88 VAL A C 1
ATOM 710 O O . VAL A 1 88 ? 10.797 -12.734 6.102 1 96.44 88 VAL A O 1
ATOM 713 N N . ASP A 1 89 ? 12.484 -12.383 4.676 1 95.06 89 ASP A N 1
ATOM 714 C CA . ASP A 1 89 ? 13.016 -11.281 5.469 1 95.06 89 ASP A CA 1
ATOM 715 C C . ASP A 1 89 ? 12 -10.141 5.57 1 95.06 89 ASP A C 1
ATOM 717 O O . ASP A 1 89 ? 11.75 -9.617 6.66 1 95.06 89 ASP A O 1
ATOM 721 N N . VAL A 1 90 ? 11.461 -9.781 4.484 1 93.44 90 VAL A N 1
ATOM 722 C CA . VAL A 1 90 ? 10.477 -8.711 4.461 1 93.44 90 VAL A CA 1
ATOM 723 C C . VAL A 1 90 ? 9.234 -9.133 5.238 1 93.44 90 VAL A C 1
ATOM 725 O O . VAL A 1 90 ? 8.711 -8.367 6.051 1 93.44 90 VAL A O 1
ATOM 728 N N . ALA A 1 91 ? 8.758 -10.289 5.062 1 95.5 91 ALA A N 1
ATOM 729 C CA . ALA A 1 91 ? 7.586 -10.812 5.754 1 95.5 91 ALA A CA 1
ATOM 730 C C . ALA A 1 91 ? 7.805 -10.828 7.266 1 95.5 91 ALA A C 1
ATOM 732 O O . ALA A 1 91 ? 6.895 -10.5 8.031 1 95.5 91 ALA A O 1
ATOM 733 N N . THR A 1 92 ? 8.93 -11.219 7.656 1 95.69 92 THR A N 1
ATOM 734 C CA . THR A 1 92 ? 9.273 -11.281 9.07 1 95.69 92 THR A CA 1
ATOM 735 C C . THR A 1 92 ? 9.227 -9.891 9.703 1 95.69 92 THR A C 1
ATOM 737 O O . THR A 1 92 ? 8.68 -9.711 10.789 1 95.69 92 THR A O 1
ATOM 740 N N . LEU A 1 93 ? 9.773 -9.023 8.961 1 92.25 93 LEU A N 1
ATOM 741 C CA . LEU A 1 93 ? 9.742 -7.652 9.453 1 92.25 93 LEU A CA 1
ATOM 742 C C . LEU A 1 93 ? 8.312 -7.164 9.625 1 92.25 93 LEU A C 1
ATOM 744 O O . LEU A 1 93 ? 7.977 -6.551 10.641 1 92.25 93 LEU A O 1
ATOM 748 N N . MET A 1 94 ? 7.508 -7.391 8.711 1 92.75 94 MET A N 1
ATOM 749 C CA . MET A 1 94 ? 6.109 -6.98 8.766 1 92.75 94 MET A CA 1
ATOM 750 C C . MET A 1 94 ? 5.379 -7.688 9.906 1 92.75 94 MET A C 1
ATOM 752 O O . MET A 1 94 ? 4.645 -7.055 10.664 1 92.75 94 MET A O 1
ATOM 756 N N . ARG A 1 95 ? 5.582 -8.898 9.992 1 93.81 95 ARG A N 1
ATOM 757 C CA . ARG A 1 95 ? 4.965 -9.672 11.062 1 93.81 95 ARG A CA 1
ATOM 758 C C . ARG A 1 95 ? 5.34 -9.117 12.43 1 93.81 95 ARG A C 1
ATOM 760 O O . ARG A 1 95 ? 4.469 -8.891 13.273 1 93.81 95 ARG A O 1
ATOM 767 N N . ASP A 1 96 ? 6.602 -8.938 12.617 1 93.5 96 ASP A N 1
ATOM 768 C CA . ASP A 1 96 ? 7.094 -8.469 13.914 1 93.5 96 ASP A CA 1
ATOM 769 C C . ASP A 1 96 ? 6.562 -7.078 14.234 1 93.5 96 ASP A C 1
ATOM 771 O O . ASP A 1 96 ? 6.281 -6.766 15.391 1 93.5 96 ASP A O 1
ATOM 775 N N . SER A 1 97 ? 6.41 -6.293 13.188 1 91.62 97 SER A N 1
ATOM 776 C CA . SER A 1 97 ? 5.918 -4.934 13.383 1 91.62 97 SER A CA 1
ATOM 777 C C . SER A 1 97 ? 4.434 -4.926 13.719 1 91.62 97 SER A C 1
ATOM 779 O O . SER A 1 97 ? 3.938 -3.994 14.352 1 91.62 97 SER A O 1
ATOM 781 N N . ALA A 1 98 ? 3.736 -5.887 13.297 1 89.25 98 ALA A N 1
ATOM 782 C CA . ALA A 1 98 ? 2.318 -6.023 13.617 1 89.25 98 ALA A CA 1
ATOM 783 C C . ALA A 1 98 ? 2.115 -6.324 15.094 1 89.25 98 ALA A C 1
ATOM 785 O O . ALA A 1 98 ? 1.052 -6.043 15.656 1 89.25 98 ALA A O 1
ATOM 786 N N . GLY A 1 99 ? 3.148 -6.891 15.656 1 89.94 99 GLY A N 1
ATOM 787 C CA . GLY A 1 99 ? 3.102 -7.066 17.094 1 89.94 99 GLY A CA 1
ATOM 788 C C . GLY A 1 99 ? 2.58 -8.43 17.516 1 89.94 99 GLY A C 1
ATOM 789 O O . GLY A 1 99 ? 2.533 -9.359 16.703 1 89.94 99 GLY A O 1
ATOM 790 N N . ARG A 1 100 ? 2.355 -8.547 18.797 1 90.25 100 ARG A N 1
ATOM 791 C CA . ARG A 1 100 ? 1.958 -9.805 19.422 1 90.25 100 ARG A CA 1
ATOM 792 C C . ARG A 1 100 ? 0.706 -9.633 20.266 1 90.25 100 ARG A C 1
ATOM 794 O O . ARG A 1 100 ? 0.405 -8.523 20.719 1 90.25 100 ARG A O 1
ATOM 801 N N . THR A 1 101 ? -0.007 -10.758 20.391 1 86.81 101 THR A N 1
ATOM 802 C CA . THR A 1 101 ? -1.146 -10.805 21.297 1 86.81 101 THR A CA 1
ATOM 803 C C . THR A 1 101 ? -0.676 -10.789 22.75 1 86.81 101 THR A C 1
ATOM 805 O O . THR A 1 101 ? 0.523 -10.883 23.016 1 86.81 101 THR A O 1
ATOM 808 N N . ALA A 1 102 ? -1.624 -10.617 23.547 1 85.88 102 ALA A N 1
ATOM 809 C CA . ALA A 1 102 ? -1.314 -10.641 24.969 1 85.88 102 ALA A CA 1
ATOM 810 C C . ALA A 1 102 ? -0.676 -11.969 25.375 1 85.88 102 ALA A C 1
ATOM 812 O O . ALA A 1 102 ? 0.144 -12.023 26.297 1 85.88 102 ALA A O 1
ATOM 813 N N . ALA A 1 103 ? -0.984 -13.055 24.719 1 92.25 103 ALA A N 1
ATOM 814 C CA . ALA A 1 103 ? -0.477 -14.391 25 1 92.25 103 ALA A CA 1
ATOM 815 C C . ALA A 1 103 ? 0.911 -14.594 24.406 1 92.25 103 ALA A C 1
ATOM 817 O O . ALA A 1 103 ? 1.528 -15.648 24.594 1 92.25 103 ALA A O 1
ATOM 818 N N . GLY A 1 104 ? 1.35 -13.633 23.625 1 89.88 104 GLY A N 1
ATOM 819 C CA . GLY A 1 104 ? 2.695 -13.703 23.078 1 89.88 104 GLY A CA 1
ATOM 820 C C . GLY A 1 104 ? 2.734 -14.219 21.641 1 89.88 104 GLY A C 1
ATOM 821 O O . GLY A 1 104 ? 3.803 -14.297 21.031 1 89.88 104 GLY A O 1
ATOM 822 N N . ASP A 1 105 ? 1.589 -14.539 21.109 1 91.06 105 ASP A N 1
ATOM 823 C CA . ASP A 1 105 ? 1.529 -15.016 19.734 1 91.06 105 ASP A CA 1
ATOM 824 C C . ASP A 1 105 ? 1.573 -13.844 18.75 1 91.06 105 ASP A C 1
ATOM 826 O O . ASP A 1 105 ? 1.036 -12.773 19.031 1 91.06 105 ASP A O 1
ATOM 830 N N . PHE A 1 106 ? 2.268 -14.195 17.641 1 90.88 106 PHE A N 1
ATOM 831 C CA . PHE A 1 106 ? 2.207 -13.18 16.609 1 90.88 106 PHE A CA 1
ATOM 832 C C . PHE A 1 106 ? 0.762 -12.898 16.203 1 90.88 106 PHE A C 1
ATOM 834 O O . PHE A 1 106 ? -0.053 -13.82 16.125 1 90.88 106 PHE A O 1
ATOM 841 N N . TRP A 1 107 ? 0.54 -11.695 15.883 1 87.19 107 TRP A N 1
ATOM 842 C CA . TRP A 1 107 ? -0.792 -11.328 15.414 1 87.19 107 TRP A CA 1
ATOM 843 C C . TRP A 1 107 ? -1.102 -11.984 14.078 1 87.19 107 TRP A C 1
ATOM 845 O O . TRP A 1 107 ? -2.24 -12.383 13.82 1 87.19 107 TRP A O 1
ATOM 855 N N . TYR A 1 108 ? 0.028 -12.086 13.305 1 88.56 108 TYR A N 1
ATOM 856 C CA . TYR A 1 108 ? -0.108 -12.703 11.984 1 88.56 108 TYR A CA 1
ATOM 857 C C . TYR A 1 108 ? 0.929 -13.797 11.789 1 88.56 108 TYR A C 1
ATOM 859 O O . TYR A 1 108 ? 2.121 -13.516 11.641 1 88.56 108 TYR A O 1
ATOM 867 N N . PRO A 1 109 ? 0.489 -15.023 11.867 1 90.94 109 PRO A N 1
ATOM 868 C CA . PRO A 1 109 ? 1.415 -16.031 11.328 1 90.94 109 PRO A CA 1
ATOM 869 C C . PRO A 1 109 ? 1.777 -15.773 9.867 1 90.94 109 PRO A C 1
ATOM 871 O O . PRO A 1 109 ? 1.163 -14.922 9.211 1 90.94 109 PRO A O 1
ATOM 874 N N . MET A 1 110 ? 2.863 -16.469 9.359 1 95.19 110 MET A N 1
ATOM 875 C CA . MET A 1 110 ? 3.301 -16.188 7.996 1 95.19 110 MET A CA 1
ATOM 876 C C . MET A 1 110 ? 3.562 -17.484 7.234 1 95.19 110 MET A C 1
ATOM 878 O O . MET A 1 110 ? 3.82 -18.516 7.84 1 95.19 110 MET A O 1
ATOM 882 N N . GLY A 1 111 ? 3.449 -17.469 5.996 1 96 111 GLY A N 1
ATOM 883 C CA . GLY A 1 111 ? 3.738 -18.562 5.082 1 96 111 GLY A CA 1
ATOM 884 C C . GLY A 1 111 ? 3.371 -18.25 3.645 1 96 111 GLY A C 1
ATOM 885 O O . GLY A 1 111 ? 2.908 -17.141 3.342 1 96 111 GLY A O 1
ATOM 886 N N . THR A 1 112 ? 3.664 -19.234 2.777 1 96.88 112 THR A N 1
ATOM 887 C CA . THR A 1 112 ? 3.227 -19.031 1.401 1 96.88 112 THR A CA 1
ATOM 888 C C . THR A 1 112 ? 1.703 -19 1.318 1 96.88 112 THR A C 1
ATOM 890 O O . THR A 1 112 ? 1.019 -19.625 2.127 1 96.88 112 THR A O 1
ATOM 893 N N . MET A 1 113 ? 1.249 -18.234 0.344 1 93.75 113 MET A N 1
ATOM 894 C CA . MET A 1 113 ? -0.195 -18.156 0.141 1 93.75 113 MET A CA 1
ATOM 895 C C . MET A 1 113 ? -0.795 -19.547 -0.034 1 93.75 113 MET A C 1
ATOM 897 O O . MET A 1 113 ? -1.776 -19.891 0.626 1 93.75 113 MET A O 1
ATOM 901 N N . THR A 1 114 ? -0.183 -20.344 -0.814 1 95.44 114 THR A N 1
ATOM 902 C CA . THR A 1 114 ? -0.672 -21.688 -1.091 1 95.44 114 THR A CA 1
ATOM 903 C C . THR A 1 114 ? -0.764 -22.5 0.196 1 95.44 114 THR A C 1
ATOM 905 O O . THR A 1 114 ? -1.775 -23.156 0.449 1 95.44 114 THR A O 1
ATOM 908 N N . ASP A 1 115 ? 0.182 -22.406 1.03 1 95.94 115 ASP A N 1
ATOM 909 C CA . ASP A 1 115 ? 0.31 -23.328 2.162 1 95.94 115 ASP A CA 1
ATOM 910 C C . ASP A 1 115 ? -0.426 -22.781 3.389 1 95.94 115 ASP A C 1
ATOM 912 O O . ASP A 1 115 ? -0.637 -23.516 4.359 1 95.94 115 ASP A O 1
ATOM 916 N N . THR A 1 116 ? -0.859 -21.516 3.377 1 92.94 116 THR A N 1
ATOM 917 C CA . THR A 1 116 ? -1.468 -20.953 4.574 1 92.94 116 THR A CA 1
ATOM 918 C C . THR A 1 116 ? -2.945 -20.641 4.34 1 92.94 116 THR A C 1
ATOM 920 O O . THR A 1 116 ? -3.74 -20.641 5.281 1 92.94 116 THR A O 1
ATOM 923 N N . VAL A 1 117 ? -3.318 -20.328 3.176 1 90 117 VAL A N 1
ATOM 924 C CA . V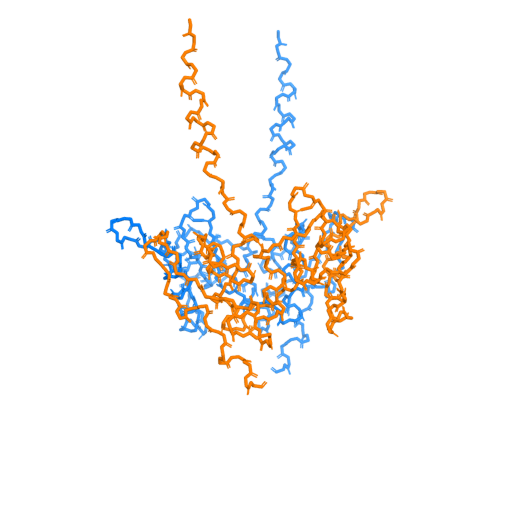AL A 1 117 ? -4.707 -20.016 2.854 1 90 117 VAL A CA 1
ATOM 925 C C . VAL A 1 117 ? -5.223 -21 1.794 1 90 117 VAL A C 1
ATOM 927 O O . VAL A 1 117 ? -5.863 -22 2.121 1 90 117 VAL A O 1
ATOM 930 N N . TYR A 1 118 ? -4.926 -20.703 0.536 1 89 118 TYR A N 1
ATOM 931 C CA . TYR A 1 118 ? -5.207 -21.562 -0.615 1 89 118 TYR A CA 1
ATOM 932 C C . TYR A 1 118 ? -4.508 -21.047 -1.863 1 89 118 TYR A C 1
ATOM 934 O O . TYR A 1 118 ? -4.133 -19.859 -1.931 1 89 118 TYR A O 1
ATOM 942 N N . ALA A 1 119 ? -4.352 -21.953 -2.768 1 94.12 119 ALA A N 1
ATOM 943 C CA . ALA A 1 119 ? -3.781 -21.547 -4.047 1 94.12 119 ALA A CA 1
ATOM 944 C C . ALA A 1 119 ? -4.781 -20.734 -4.855 1 94.12 119 ALA A C 1
ATOM 946 O O . ALA A 1 119 ? -5.965 -21.062 -4.918 1 94.12 119 ALA A O 1
ATOM 947 N N . VAL A 1 120 ? -4.281 -19.641 -5.43 1 92.06 120 VAL A N 1
ATOM 948 C CA . VAL A 1 120 ? -5.191 -18.781 -6.176 1 92.06 120 VAL A CA 1
ATOM 949 C C . VAL A 1 120 ? -4.418 -18 -7.238 1 92.06 120 VAL A C 1
ATOM 951 O O . VAL A 1 120 ? -3.305 -17.531 -6.984 1 92.06 120 VAL A O 1
ATOM 954 N N . ASP A 1 121 ? -4.965 -17.938 -8.43 1 96.38 121 ASP A N 1
ATOM 955 C CA . ASP A 1 121 ? -4.402 -17.125 -9.5 1 96.38 121 ASP A CA 1
ATOM 956 C C . ASP A 1 121 ? -4.801 -15.656 -9.336 1 96.38 121 ASP A C 1
ATOM 958 O O . ASP A 1 121 ? -5.785 -15.344 -8.664 1 96.38 121 ASP A O 1
ATOM 962 N N . GLY A 1 122 ? -3.973 -14.719 -9.836 1 96.38 122 GLY A N 1
ATOM 963 C CA . 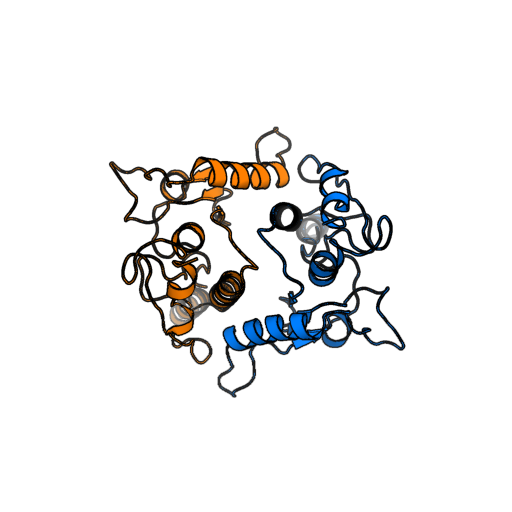GLY A 1 122 ? -4.316 -13.305 -9.828 1 96.38 122 GLY A CA 1
ATOM 964 C C . GLY A 1 122 ? -3.857 -12.586 -8.57 1 96.38 122 GLY A C 1
ATOM 965 O O . GLY A 1 122 ? -4.242 -11.445 -8.328 1 96.38 122 GLY A O 1
ATOM 966 N N . GLY A 1 123 ? -3.002 -13.242 -7.84 1 94.88 123 GLY A N 1
ATOM 967 C CA . GLY A 1 123 ? -2.604 -12.68 -6.559 1 94.88 123 GLY A CA 1
ATOM 968 C C . GLY A 1 123 ? -1.606 -11.547 -6.688 1 94.88 123 GLY A C 1
ATOM 969 O O . GLY A 1 123 ? -0.714 -11.594 -7.535 1 94.88 123 GLY A O 1
ATOM 970 N N . MET A 1 124 ? -1.764 -10.57 -5.793 1 95.44 124 MET A N 1
ATOM 971 C CA . MET A 1 124 ? -0.845 -9.438 -5.75 1 95.44 124 MET A CA 1
ATOM 972 C C . MET A 1 124 ? 0.578 -9.906 -5.453 1 95.44 124 MET A C 1
ATOM 974 O O . MET A 1 124 ? 1.532 -9.43 -6.07 1 95.44 124 MET A O 1
ATOM 978 N N . GLU A 1 125 ? 0.769 -10.844 -4.48 1 95.69 125 GLU A N 1
ATOM 979 C CA . GLU A 1 125 ? 2.096 -11.266 -4.039 1 95.69 125 GLU A CA 1
ATOM 980 C C . GLU A 1 125 ? 2.875 -11.914 -5.184 1 95.69 125 GLU A C 1
ATOM 982 O O . GLU A 1 125 ? 4.066 -11.648 -5.355 1 95.69 125 GLU A O 1
ATOM 987 N N . ASP A 1 126 ? 2.242 -12.766 -6.008 1 97.12 126 ASP A N 1
ATOM 988 C CA . ASP A 1 126 ? 2.91 -13.406 -7.137 1 97.12 126 ASP A CA 1
ATOM 989 C C . ASP A 1 126 ? 3.201 -12.398 -8.242 1 97.12 126 ASP A C 1
ATOM 991 O O . ASP A 1 126 ? 4.293 -12.391 -8.82 1 97.12 126 ASP A O 1
ATOM 995 N N . TRP A 1 127 ? 2.223 -11.594 -8.531 1 96.94 127 TRP A N 1
ATOM 996 C CA . TRP A 1 127 ? 2.391 -10.586 -9.57 1 96.94 127 TRP A CA 1
ATOM 997 C C . TRP A 1 127 ? 3.527 -9.633 -9.219 1 96.94 127 TRP A C 1
ATOM 999 O O . TRP A 1 127 ? 4.441 -9.422 -10.016 1 96.94 127 TRP A O 1
ATOM 1009 N N . SER A 1 128 ? 3.479 -9.07 -8.078 1 95 128 SER A N 1
ATOM 1010 C CA . SER A 1 128 ? 4.469 -8.07 -7.699 1 95 128 SER A CA 1
ATOM 1011 C C . SER A 1 128 ? 5.871 -8.664 -7.656 1 95 128 SER A C 1
ATOM 1013 O O . SER A 1 128 ? 6.855 -7.98 -7.938 1 95 128 SER A O 1
ATOM 1015 N N . TYR A 1 129 ? 5.961 -9.922 -7.371 1 94.88 129 TYR A N 1
ATOM 1016 C CA . TYR A 1 129 ? 7.254 -10.594 -7.332 1 94.88 129 TYR A CA 1
ATOM 1017 C C . TYR A 1 129 ? 7.723 -10.961 -8.734 1 94.88 129 TYR A C 1
ATOM 1019 O O . TYR A 1 129 ? 8.891 -10.758 -9.086 1 94.88 129 TYR A O 1
ATOM 1027 N N . GLY A 1 130 ? 6.812 -11.375 -9.562 1 95.06 130 GLY A N 1
ATOM 1028 C CA . GLY A 1 130 ? 7.203 -12.016 -10.805 1 95.06 130 GLY A CA 1
ATOM 1029 C C . GLY A 1 130 ? 7.121 -11.094 -12.008 1 95.06 130 GLY A C 1
ATOM 1030 O O . GLY A 1 130 ? 7.688 -11.383 -13.062 1 95.06 130 GLY A O 1
ATOM 1031 N N . ALA A 1 131 ? 6.434 -9.984 -11.938 1 94.19 131 ALA A N 1
ATOM 1032 C CA . ALA A 1 131 ? 6.113 -9.156 -13.094 1 94.19 131 ALA A CA 1
ATOM 1033 C C . ALA A 1 131 ? 7.383 -8.648 -13.773 1 94.19 131 ALA A C 1
ATOM 1035 O O . ALA A 1 131 ? 7.41 -8.469 -14.992 1 94.19 131 ALA A O 1
ATOM 1036 N N . GLY A 1 132 ? 8.398 -8.516 -13.031 1 90.06 132 GLY A N 1
ATOM 1037 C CA . GLY A 1 132 ? 9.617 -7.926 -13.578 1 90.06 132 GLY A CA 1
ATOM 1038 C C . GLY A 1 132 ? 10.523 -8.945 -14.25 1 90.06 132 GLY A C 1
ATOM 1039 O O . GLY A 1 132 ? 11.477 -8.57 -14.938 1 90.06 132 GLY A O 1
ATOM 1040 N N . PHE A 1 133 ? 10.258 -10.281 -14.117 1 92.94 133 PHE A N 1
ATOM 1041 C CA . PHE A 1 133 ? 11.25 -11.195 -14.672 1 92.94 133 PHE A CA 1
ATOM 1042 C C . PHE A 1 133 ? 10.594 -12.438 -15.242 1 92.94 133 PHE A C 1
ATOM 1044 O O . PHE A 1 133 ? 11.211 -13.188 -16 1 92.94 133 PHE A O 1
ATOM 1051 N N . GLU A 1 134 ? 9.367 -12.742 -14.93 1 95.06 134 GLU A N 1
ATOM 1052 C CA . GLU A 1 134 ? 8.727 -13.93 -15.492 1 95.06 134 GLU A CA 1
ATOM 1053 C C . GLU A 1 134 ? 8.234 -13.664 -16.906 1 95.06 134 GLU A C 1
ATOM 1055 O O . GLU A 1 134 ? 8.133 -12.516 -17.344 1 95.06 134 GLU A O 1
ATOM 1060 N N . GLU A 1 135 ? 7.938 -14.727 -17.578 1 93.75 135 GLU A N 1
ATOM 1061 C CA . GLU A 1 135 ? 7.664 -14.664 -19 1 93.75 135 GLU A CA 1
ATOM 1062 C C . GLU A 1 135 ? 6.312 -14.008 -19.281 1 93.75 135 GLU A C 1
ATOM 1064 O O . GLU A 1 135 ? 5.383 -14.125 -18.484 1 93.75 135 GLU A O 1
ATOM 1069 N N . ASP A 1 136 ? 6.25 -13.266 -20.344 1 92 136 ASP A N 1
ATOM 1070 C CA . ASP A 1 136 ? 5.02 -12.836 -21 1 92 136 ASP A CA 1
ATOM 1071 C C . ASP A 1 136 ? 4.84 -13.539 -22.344 1 92 136 ASP A C 1
ATOM 1073 O O . ASP A 1 136 ? 5.809 -13.758 -23.078 1 92 136 ASP A O 1
ATOM 1077 N N . PRO A 1 137 ? 3.66 -14.047 -22.594 1 92.62 137 PRO A N 1
ATOM 1078 C CA . PRO A 1 137 ? 2.352 -13.672 -22.062 1 92.62 137 PRO A CA 1
ATOM 1079 C C . PRO A 1 137 ? 1.898 -14.602 -20.922 1 92.62 137 PRO A C 1
ATOM 1081 O O . PRO A 1 137 ? 0.802 -14.43 -20.391 1 92.62 137 PRO A O 1
ATOM 1084 N N . ASP A 1 138 ? 2.68 -15.562 -20.625 1 94.38 138 ASP A N 1
ATOM 1085 C CA . ASP A 1 138 ? 2.383 -16.516 -19.562 1 94.38 138 ASP A CA 1
ATOM 1086 C C . ASP A 1 138 ? 3.631 -16.812 -18.734 1 94.38 138 ASP A C 1
ATOM 1088 O O . ASP A 1 138 ? 4.652 -17.234 -19.281 1 94.38 138 ASP A O 1
ATOM 1092 N N . PRO A 1 139 ? 3.533 -16.516 -17.344 1 97.38 139 PRO A N 1
ATOM 1093 C CA . PRO A 1 139 ? 2.357 -16.344 -16.484 1 97.38 139 PRO A CA 1
ATOM 1094 C C . PRO A 1 139 ? 1.914 -14.891 -16.375 1 97.38 139 PRO A C 1
ATOM 1096 O O . PRO A 1 139 ? 0.854 -14.602 -15.812 1 97.38 139 PRO A O 1
ATOM 1099 N N . ILE A 1 140 ? 2.723 -13.953 -16.844 1 97.56 140 ILE A N 1
ATOM 1100 C CA . ILE A 1 140 ? 2.316 -12.555 -16.859 1 97.56 140 ILE A CA 1
ATOM 1101 C C . ILE A 1 140 ? 1.384 -12.289 -18.031 1 97.56 140 ILE A C 1
ATOM 1103 O O . ILE A 1 140 ? 1.763 -12.492 -19.188 1 97.56 140 ILE A O 1
ATOM 1107 N N . ASN A 1 141 ? 0.235 -11.859 -17.672 1 97.31 141 ASN A N 1
ATOM 1108 C CA . ASN A 1 141 ? -0.766 -11.562 -18.703 1 97.31 141 ASN A CA 1
ATOM 1109 C C . ASN A 1 141 ? -1.002 -10.062 -18.844 1 97.31 141 ASN A C 1
ATOM 1111 O O . ASN A 1 141 ? -0.295 -9.258 -18.234 1 97.31 141 ASN A O 1
ATOM 1115 N N . GLN A 1 142 ? -1.893 -9.711 -19.781 1 96.31 142 GLN A N 1
ATOM 1116 C CA . GLN A 1 142 ? -2.385 -8.344 -19.922 1 96.31 142 GLN A CA 1
ATOM 1117 C C . GLN A 1 142 ? -3.906 -8.297 -19.797 1 96.31 142 GLN A C 1
ATOM 1119 O O . GLN A 1 142 ? -4.59 -9.266 -20.125 1 96.31 142 GLN A O 1
ATOM 1124 N N . CYS A 1 143 ? -4.355 -7.172 -19.281 1 95.62 143 CYS A N 1
ATOM 1125 C CA . CYS A 1 143 ? -5.785 -7.008 -19.047 1 95.62 143 CYS A CA 1
ATOM 1126 C C . CYS A 1 143 ? -6.301 -5.719 -19.672 1 95.62 143 CYS A C 1
ATOM 1128 O O . CYS A 1 143 ? -5.527 -4.789 -19.906 1 95.62 143 CYS A O 1
ATOM 1130 N N . GLU A 1 144 ? -7.539 -5.742 -20.031 1 95.94 144 GLU A N 1
ATOM 1131 C CA . GLU A 1 144 ? -8.273 -4.574 -20.516 1 95.94 144 GLU A CA 1
ATOM 1132 C C . GLU A 1 144 ? -9.711 -4.582 -20 1 95.94 144 GLU A C 1
ATOM 1134 O O . GLU A 1 144 ? -10.648 -4.82 -20.766 1 95.94 144 GLU A O 1
ATOM 1139 N N . PRO A 1 145 ? -9.875 -4.266 -18.734 1 95.31 145 PRO A N 1
ATOM 1140 C CA . PRO A 1 145 ? -11.219 -4.328 -18.141 1 95.31 145 PRO A CA 1
ATOM 1141 C C . PRO A 1 145 ? -12.125 -3.197 -18.625 1 95.31 145 PRO A C 1
ATOM 1143 O O . PRO A 1 145 ? -11.648 -2.098 -18.906 1 95.31 145 PRO A O 1
ATOM 1146 N N . PRO A 1 146 ? -13.398 -3.473 -18.688 1 93 146 PRO A N 1
ATOM 1147 C CA . PRO A 1 146 ? -14.344 -2.428 -19.078 1 93 146 PRO A CA 1
ATOM 1148 C C . PRO A 1 146 ? -14.797 -1.561 -17.906 1 93 146 PRO A C 1
ATOM 1150 O O . PRO A 1 146 ? -15.438 -0.527 -18.109 1 93 146 PRO A O 1
ATOM 1153 N N . THR A 1 147 ? -14.445 -1.924 -16.703 1 90.94 147 THR A N 1
ATOM 1154 C CA . THR A 1 147 ? -14.953 -1.235 -15.523 1 90.94 147 THR A CA 1
ATOM 1155 C C . THR A 1 147 ? -14.383 0.178 -15.438 1 90.94 147 THR A C 1
ATOM 1157 O O . THR A 1 147 ? -13.281 0.441 -15.922 1 90.94 147 THR A O 1
ATOM 1160 N N . TYR A 1 148 ? -15.188 1.117 -14.852 1 91.06 148 TYR A N 1
ATOM 1161 C CA . TYR A 1 148 ? -14.797 2.486 -14.531 1 91.06 148 TYR A CA 1
ATOM 1162 C C . TYR A 1 148 ? -14.273 3.207 -15.766 1 91.06 148 TYR A C 1
ATOM 1164 O O . TYR A 1 148 ? -13.281 3.934 -15.695 1 91.06 148 TYR A O 1
ATOM 1172 N N . GLY A 1 149 ? -14.781 2.928 -16.875 1 90.44 149 GLY A N 1
ATOM 1173 C CA . GLY A 1 149 ? -14.43 3.613 -18.109 1 90.44 149 GLY A CA 1
ATOM 1174 C C . GLY A 1 149 ? -13.273 2.967 -18.844 1 90.44 149 GLY A C 1
ATOM 1175 O O . GLY A 1 149 ? -12.805 3.494 -19.859 1 90.44 149 GLY A O 1
ATOM 1176 N N . GLY A 1 150 ? -12.766 1.881 -18.359 1 92.31 150 GLY A N 1
ATOM 1177 C CA . GLY A 1 150 ? -11.711 1.146 -19.031 1 92.31 150 GLY A CA 1
ATOM 1178 C C . GLY A 1 150 ? -10.344 1.375 -18.438 1 92.31 150 GLY A C 1
ATOM 1179 O O . GLY A 1 150 ? -10.164 2.254 -17.594 1 92.31 150 GLY A O 1
ATOM 1180 N N . TYR A 1 151 ? -9.398 0.514 -18.766 1 94.19 151 TYR A N 1
ATOM 1181 C CA . TYR A 1 151 ? -7.988 0.551 -18.391 1 94.19 151 TYR A CA 1
ATOM 1182 C C . TYR A 1 151 ? -7.113 0.052 -19.531 1 94.19 151 TYR A C 1
ATOM 1184 O O . TYR A 1 151 ? -7.27 -1.081 -20 1 94.19 151 TYR A O 1
ATOM 1192 N N . PRO A 1 152 ? -6.215 0.949 -20.062 1 95 152 PRO A N 1
ATOM 1193 C CA . PRO A 1 152 ? -5.488 0.573 -21.281 1 95 152 PRO A CA 1
ATOM 1194 C C . PRO A 1 152 ? -4.672 -0.707 -21.109 1 95 152 PRO A C 1
ATOM 1196 O O . PRO A 1 152 ? -3.996 -0.881 -20.094 1 95 152 PRO A O 1
ATOM 1199 N N . ARG A 1 153 ? -4.738 -1.541 -22.109 1 96.06 153 ARG A N 1
ATOM 1200 C CA . ARG A 1 153 ? -4.066 -2.836 -22.078 1 96.06 153 ARG A CA 1
ATOM 1201 C C . ARG A 1 153 ? -2.568 -2.672 -21.859 1 96.06 153 ARG A C 1
ATOM 1203 O O . ARG A 1 153 ? -1.949 -3.479 -21.156 1 96.06 153 ARG A O 1
ATOM 1210 N N . ASP A 1 154 ? -1.943 -1.639 -22.375 1 95.12 154 ASP A N 1
ATOM 1211 C CA . ASP A 1 154 ? -0.496 -1.463 -22.297 1 95.12 154 ASP A CA 1
ATOM 1212 C C . ASP A 1 154 ? -0.046 -1.162 -20.875 1 95.12 154 ASP A C 1
ATOM 1214 O O . ASP A 1 154 ? 1.141 -1.269 -20.562 1 95.12 154 ASP A O 1
ATOM 1218 N N . ARG A 1 155 ? -0.995 -0.827 -19.984 1 95.62 155 ARG A N 1
ATOM 1219 C CA . ARG A 1 155 ? -0.651 -0.551 -18.594 1 95.62 155 ARG A CA 1
ATOM 1220 C C . ARG A 1 155 ? -0.28 -1.834 -17.859 1 95.62 155 ARG A C 1
ATOM 1222 O O . ARG A 1 155 ? 0.289 -1.786 -16.766 1 95.62 155 ARG A O 1
ATOM 1229 N N . THR A 1 156 ? -0.545 -2.941 -18.453 1 97 156 THR A N 1
ATOM 1230 C CA . THR A 1 156 ? -0.157 -4.211 -17.844 1 97 156 THR A CA 1
ATOM 1231 C C . THR A 1 156 ? 0.898 -4.914 -18.703 1 97 156 THR A C 1
ATOM 1233 O O . THR A 1 156 ? 1.003 -6.141 -18.688 1 97 156 THR A O 1
ATOM 1236 N N . ASN A 1 157 ? 1.598 -4.203 -19.531 1 95.38 157 ASN A N 1
ATOM 1237 C CA . ASN A 1 157 ? 2.822 -4.633 -20.188 1 95.38 157 ASN A CA 1
ATOM 1238 C C . ASN A 1 157 ? 4.062 -4.262 -19.391 1 95.38 157 ASN A C 1
ATOM 1240 O O . ASN A 1 157 ? 4.305 -3.084 -19.125 1 95.38 157 ASN A O 1
ATOM 1244 N N . TYR A 1 158 ? 4.855 -5.273 -18.984 1 94.88 158 TYR A N 1
ATOM 1245 C CA . TYR A 1 158 ? 5.977 -5.016 -18.094 1 94.88 158 TYR A CA 1
ATOM 1246 C C . TYR A 1 158 ? 7.305 -5.27 -18.797 1 94.88 158 TYR A C 1
ATOM 1248 O O . TYR A 1 158 ? 8.336 -5.449 -18.141 1 94.88 158 TYR A O 1
ATOM 1256 N N . SER A 1 159 ? 7.395 -5.395 -20.016 1 90.75 159 SER A N 1
ATOM 1257 C CA . SER A 1 159 ? 8.578 -5.715 -20.797 1 90.75 159 SER A CA 1
ATOM 1258 C C . SER A 1 159 ? 9.703 -4.715 -20.547 1 90.75 159 SER A C 1
ATOM 1260 O O . SER A 1 159 ? 10.883 -5.074 -20.562 1 90.75 159 SER A O 1
ATOM 1262 N N . GLU A 1 160 ? 9.336 -3.5 -20.25 1 86.25 160 GLU A N 1
ATOM 1263 C CA . GLU A 1 160 ? 10.344 -2.463 -20.016 1 86.25 160 GLU A CA 1
ATOM 1264 C C . GLU A 1 160 ? 11.094 -2.699 -18.719 1 86.25 160 GLU A C 1
ATOM 1266 O O . GLU A 1 160 ? 12.172 -2.133 -18.5 1 86.25 160 GLU A O 1
ATOM 1271 N N . PHE A 1 161 ? 10.57 -3.48 -17.875 1 82.69 161 PHE A N 1
ATOM 1272 C CA . PHE A 1 161 ? 11.195 -3.713 -16.578 1 82.69 161 PHE A CA 1
ATOM 1273 C C . PHE A 1 161 ? 12.125 -4.922 -16.625 1 82.69 161 PHE A C 1
ATOM 1275 O O . PHE A 1 161 ? 12.898 -5.152 -15.695 1 82.69 161 PHE A O 1
ATOM 1282 N N . LYS A 1 162 ? 12.07 -5.812 -17.516 1 76.94 162 LYS A N 1
ATOM 1283 C CA . LYS A 1 162 ? 12.836 -7.051 -17.625 1 76.94 162 LYS A CA 1
ATOM 1284 C C . LYS A 1 162 ? 14.25 -6.781 -18.109 1 76.94 162 LYS A C 1
ATOM 1286 O O . LYS A 1 162 ? 15.188 -7.5 -17.75 1 76.94 162 LYS A O 1
ATOM 1291 N N . ASN A 1 163 ? 14.57 -5.816 -18.953 1 58.41 163 ASN A N 1
ATOM 1292 C CA . ASN A 1 163 ? 15.898 -5.617 -19.516 1 58.41 163 ASN A CA 1
ATOM 1293 C C . ASN A 1 163 ? 16.75 -4.695 -18.656 1 58.41 163 ASN A C 1
ATOM 1295 O O . ASN A 1 163 ? 17.766 -4.172 -19.109 1 58.41 163 ASN A O 1
ATOM 1299 N N . ILE A 1 164 ? 16.297 -4.512 -17.453 1 44.94 164 ILE A N 1
ATOM 1300 C CA . ILE A 1 164 ? 17.281 -3.689 -16.75 1 44.94 164 ILE A CA 1
ATOM 1301 C C . ILE A 1 164 ? 18.156 -4.574 -15.867 1 44.94 164 ILE A C 1
ATOM 1303 O O . ILE A 1 164 ? 17.656 -5.5 -15.219 1 44.94 164 ILE A O 1
ATOM 1307 N N . MET B 1 1 ? -37.906 0.562 30.562 1 20.11 1 MET B N 1
ATOM 1308 C CA . MET B 1 1 ? -36.812 1.522 30.672 1 20.11 1 MET B CA 1
ATOM 1309 C C . MET B 1 1 ? -35.531 0.972 30.047 1 20.11 1 MET B C 1
ATOM 1311 O O . MET B 1 1 ? -34.875 0.108 30.625 1 20.11 1 MET B O 1
ATOM 1315 N N . ALA B 1 2 ? -35.5 0.762 28.781 1 25.45 2 ALA B N 1
ATOM 1316 C CA . ALA B 1 2 ? -34.5 0.116 27.938 1 25.45 2 ALA B CA 1
ATOM 1317 C C . ALA B 1 2 ? -33.125 0.702 28.203 1 25.45 2 ALA B C 1
ATOM 1319 O O . ALA B 1 2 ? -32.938 1.924 28.266 1 25.45 2 ALA B O 1
ATOM 1320 N N . ASN B 1 3 ? -32.281 -0.094 29.031 1 23.17 3 ASN B N 1
ATOM 1321 C CA . ASN B 1 3 ? -31.078 0.356 29.719 1 23.17 3 ASN B CA 1
ATOM 1322 C C . ASN B 1 3 ? -30.109 1.059 28.766 1 23.17 3 ASN B C 1
ATOM 1324 O O . ASN B 1 3 ? -29.812 0.541 27.688 1 23.17 3 ASN B O 1
ATOM 1328 N N . ALA B 1 4 ? -30.062 2.467 28.734 1 27.03 4 ALA B N 1
ATOM 1329 C CA . ALA B 1 4 ? -29.156 3.465 28.172 1 27.03 4 ALA B CA 1
ATOM 1330 C C . ALA B 1 4 ? -27.703 2.992 28.234 1 27.03 4 ALA B C 1
ATOM 1332 O O . ALA B 1 4 ? -26.828 3.58 27.594 1 27.03 4 ALA B O 1
ATOM 1333 N N . TYR B 1 5 ? -27.422 2.176 29.266 1 27.41 5 TYR B N 1
ATOM 1334 C CA . TYR B 1 5 ? -26.047 1.739 29.484 1 27.41 5 TYR B CA 1
ATOM 1335 C C . TYR B 1 5 ? -25.531 0.934 28.297 1 27.41 5 TYR B C 1
ATOM 1337 O O . TYR B 1 5 ? -24.328 0.93 28.016 1 27.41 5 TYR B O 1
ATOM 1345 N N . GLY B 1 6 ? -26.391 -0.052 27.875 1 28.39 6 GLY B N 1
ATOM 1346 C CA . GLY B 1 6 ? -25.938 -0.96 26.828 1 28.39 6 GLY B CA 1
ATOM 1347 C C . GLY B 1 6 ? -25.562 -0.252 25.531 1 28.39 6 GLY B C 1
ATOM 1348 O O . GLY B 1 6 ? -24.859 -0.812 24.703 1 28.39 6 GLY B O 1
ATOM 1349 N N . TYR B 1 7 ? -26.438 0.632 25.109 1 28.25 7 TYR B N 1
ATOM 1350 C CA . TYR B 1 7 ? -26.281 1.341 23.844 1 28.25 7 TYR B CA 1
ATOM 1351 C C . TYR B 1 7 ? -24.984 2.137 23.828 1 28.25 7 TYR B C 1
ATOM 1353 O O . TYR B 1 7 ? -24.344 2.271 22.781 1 28.25 7 TYR B O 1
ATOM 1361 N N . TYR B 1 8 ? -24.656 2.816 24.938 1 28.95 8 TYR B N 1
ATOM 1362 C CA . TYR B 1 8 ? -23.484 3.666 25 1 28.95 8 TYR B CA 1
ATOM 1363 C C . TYR B 1 8 ? -22.203 2.84 24.859 1 28.95 8 TYR B C 1
ATOM 1365 O O . TYR B 1 8 ? -21.203 3.32 24.328 1 28.95 8 TYR B O 1
ATOM 1373 N N . HIS B 1 9 ? -22.188 1.641 25.531 1 31.06 9 HIS B N 1
ATOM 1374 C CA . HIS B 1 9 ? -20.969 0.845 25.484 1 31.06 9 HIS B CA 1
ATOM 1375 C C . HIS B 1 9 ? -20.703 0.311 24.078 1 31.06 9 H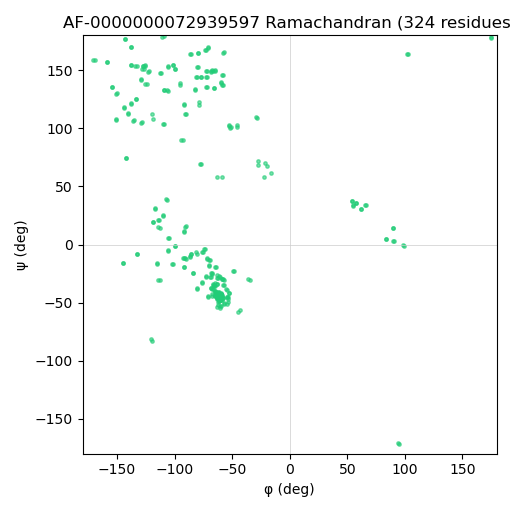IS B C 1
ATOM 1377 O O . HIS B 1 9 ? -19.562 0.058 23.703 1 31.06 9 HIS B O 1
ATOM 1383 N N . SER B 1 10 ? -21.781 -0.205 23.422 1 29.62 10 SER B N 1
ATOM 1384 C CA . SER B 1 10 ? -21.578 -0.762 22.094 1 29.62 10 SER B CA 1
ATOM 1385 C C . SER B 1 10 ? -21.078 0.302 21.125 1 29.62 10 SER B C 1
ATOM 1387 O O . SER B 1 10 ? -20.344 -0.006 20.172 1 29.62 10 SER B O 1
ATOM 1389 N N . VAL B 1 11 ? -21.641 1.499 21.219 1 30.14 11 VAL B N 1
ATOM 1390 C CA . VAL B 1 11 ? -21.219 2.639 20.422 1 30.14 11 VAL B CA 1
ATOM 1391 C C . VAL B 1 11 ? -19.766 2.996 20.734 1 30.14 11 VAL B C 1
ATOM 1393 O O . VAL B 1 11 ? -19.031 3.461 19.859 1 30.14 11 VAL B O 1
ATOM 1396 N N . ARG B 1 12 ? -19.375 3.139 22.047 1 29.45 12 ARG B N 1
ATOM 1397 C CA . ARG B 1 12 ? -18.031 3.473 22.484 1 29.45 12 ARG B CA 1
ATOM 1398 C C . ARG B 1 12 ? -17.031 2.387 22.078 1 29.45 12 ARG B C 1
ATOM 1400 O O . ARG B 1 12 ? -15.867 2.674 21.812 1 29.45 12 ARG B O 1
ATOM 1407 N N . TYR B 1 13 ? -17.344 1.172 22.469 1 27.42 13 TYR B N 1
ATOM 1408 C CA . TYR B 1 13 ? -16.469 0.078 22.062 1 27.42 13 TYR B CA 1
ATOM 1409 C C . TYR B 1 13 ? -16.281 0.065 20.547 1 27.42 13 TYR B C 1
ATOM 1411 O O . TYR B 1 13 ? -15.188 -0.219 20.062 1 27.42 13 TYR B O 1
ATOM 1419 N N . GLU B 1 14 ? -17.344 0.091 19.781 1 30.02 14 GLU B N 1
ATOM 1420 C CA . GLU B 1 14 ? -17.266 0.271 18.328 1 30.02 14 GLU B CA 1
ATOM 1421 C C . GLU B 1 14 ? -16.719 1.647 17.969 1 30.02 14 GLU B C 1
ATOM 1423 O O . GLU B 1 14 ? -16.438 1.925 16.812 1 30.02 14 GLU B O 1
ATOM 1428 N N . LYS B 1 15 ? -16.969 2.705 18.719 1 31.58 15 LYS B N 1
ATOM 1429 C CA . LYS B 1 15 ? -16.266 3.984 18.766 1 31.58 15 LYS B CA 1
ATOM 1430 C C . LYS B 1 15 ? -14.766 3.783 19 1 31.58 15 LYS B C 1
ATOM 1432 O O . LYS B 1 15 ? -14.031 4.75 19.219 1 31.58 15 LYS B O 1
ATOM 1437 N N . ILE B 1 16 ? -14.375 2.924 19.938 1 34.66 16 ILE B N 1
ATOM 1438 C CA . ILE B 1 16 ? -12.938 2.666 19.906 1 34.66 16 ILE B CA 1
ATOM 1439 C C . ILE B 1 16 ? -12.406 2.877 18.484 1 34.66 16 ILE B C 1
ATOM 1441 O O . ILE B 1 16 ? -12.766 2.145 17.562 1 34.66 16 ILE B O 1
ATOM 1445 N N . ARG B 1 17 ? -12.297 4.051 17.938 1 38.06 17 ARG B N 1
ATOM 1446 C CA . ARG B 1 17 ? -11.922 4.906 16.828 1 38.06 17 ARG B CA 1
ATOM 1447 C C . ARG B 1 17 ? -10.891 4.219 15.938 1 38.06 17 ARG B C 1
ATOM 1449 O O . ARG B 1 17 ? -9.734 4.047 16.328 1 38.06 17 ARG B O 1
ATOM 1456 N N . GLN B 1 18 ? -11.117 3.121 15.383 1 47.66 18 GLN B N 1
ATOM 1457 C CA . GLN B 1 18 ? -10.234 2.547 14.375 1 47.66 18 GLN B CA 1
ATOM 1458 C C . GLN B 1 18 ? -9.367 3.623 13.734 1 47.66 18 GLN B C 1
ATOM 1460 O O . GLN B 1 18 ? -9.859 4.453 12.969 1 47.66 18 GLN B O 1
ATOM 1465 N N . ARG B 1 19 ? -8.43 4.082 14.656 1 63.62 19 ARG B N 1
ATOM 1466 C CA . ARG B 1 19 ? -7.488 5.105 14.219 1 63.62 19 ARG B CA 1
ATOM 1467 C C . ARG B 1 19 ? -7.203 4.992 12.727 1 63.62 19 ARG B C 1
ATOM 1469 O O . ARG B 1 19 ? -6.926 3.898 12.219 1 63.62 19 ARG B O 1
ATOM 1476 N N . ASP B 1 20 ? -7.789 6.047 12.148 1 81.31 20 ASP B N 1
ATOM 1477 C CA . ASP B 1 20 ? -7.445 6.184 10.742 1 81.31 20 ASP B CA 1
ATOM 1478 C C . ASP B 1 20 ? -5.941 6.016 10.523 1 81.31 20 ASP B C 1
ATOM 1480 O O . ASP B 1 20 ? -5.148 6.852 10.953 1 81.31 20 ASP B O 1
ATOM 1484 N N . ALA B 1 21 ? -5.602 4.859 10.047 1 88.38 21 ALA B N 1
ATOM 1485 C CA . ALA B 1 21 ? -4.188 4.559 9.836 1 88.38 21 ALA B CA 1
ATOM 1486 C C . ALA B 1 21 ? -3.5 5.684 9.07 1 88.38 21 ALA B C 1
ATOM 1488 O O . ALA B 1 21 ? -2.303 5.922 9.242 1 88.38 21 ALA B O 1
ATOM 1489 N N . ASN B 1 22 ? -4.312 6.441 8.344 1 88.56 22 ASN B N 1
ATOM 1490 C CA . ASN B 1 22 ? -3.723 7.5 7.527 1 88.56 22 ASN B CA 1
ATOM 1491 C C . ASN B 1 22 ? -3.299 8.695 8.383 1 88.56 22 ASN B C 1
ATOM 1493 O O . ASN B 1 22 ? -2.557 9.562 7.918 1 88.56 22 ASN B O 1
ATOM 1497 N N . ARG B 1 23 ? -3.609 8.695 9.641 1 92.38 23 ARG B N 1
ATOM 1498 C CA . ARG B 1 23 ? -3.236 9.789 10.531 1 92.38 23 ARG B CA 1
ATOM 1499 C C . ARG B 1 23 ? -2.336 9.297 11.656 1 92.38 23 ARG B C 1
ATOM 1501 O O . ARG B 1 23 ? -2.205 9.953 12.695 1 92.38 23 ARG B O 1
ATOM 1508 N N . ASP B 1 24 ? -1.757 8.188 11.438 1 96.06 24 ASP B N 1
ATOM 1509 C CA . ASP B 1 24 ? -1.038 7.496 12.5 1 96.06 24 ASP B CA 1
ATOM 1510 C C . ASP B 1 24 ? 0.469 7.52 12.25 1 96.06 24 ASP B C 1
ATOM 1512 O O . ASP B 1 24 ? 1.189 6.617 12.68 1 96.06 24 ASP B O 1
ATOM 1516 N N . PHE B 1 25 ? 1 8.484 11.5 1 97.25 25 PHE B N 1
ATOM 1517 C CA . PHE B 1 25 ? 2.412 8.531 11.141 1 97.25 25 PHE B CA 1
ATOM 1518 C C . PHE B 1 25 ? 3.133 9.617 11.938 1 97.25 25 PHE B C 1
ATOM 1520 O O . PHE B 1 25 ? 2.506 10.547 12.438 1 97.25 25 PHE B O 1
ATOM 1527 N N . PRO B 1 26 ? 4.477 9.453 12.156 1 98 26 PRO B N 1
ATOM 1528 C CA . PRO B 1 26 ? 5.242 10.367 13.008 1 98 26 PRO B CA 1
ATOM 1529 C C . PRO B 1 26 ? 5.57 11.68 12.305 1 98 26 PRO B C 1
ATOM 1531 O O . PRO B 1 26 ? 6.742 11.992 12.086 1 98 26 PRO B O 1
ATOM 1534 N N . TYR B 1 27 ? 4.605 12.453 12.0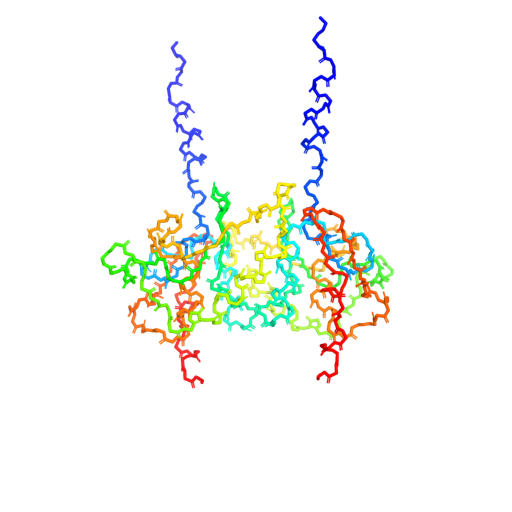78 1 98 27 TYR B N 1
ATOM 1535 C CA . TYR B 1 27 ? 4.73 13.758 11.445 1 98 27 TYR B CA 1
ATOM 1536 C C . TYR B 1 27 ? 3.9 14.805 12.18 1 98 27 TYR B C 1
ATOM 1538 O O . TYR B 1 27 ? 2.674 14.836 12.047 1 98 27 TYR B O 1
ATOM 1546 N N . GLN B 1 28 ? 4.535 15.688 12.906 1 97.75 28 GLN B N 1
ATOM 1547 C CA . GLN B 1 28 ? 3.893 16.719 13.711 1 97.75 28 GLN B CA 1
ATOM 1548 C C . GLN B 1 28 ? 3.016 16.109 14.797 1 97.75 28 GLN B C 1
ATOM 1550 O O . GLN B 1 28 ? 1.922 16.609 15.07 1 97.75 28 GLN B O 1
ATOM 1555 N N . GLN B 1 29 ? 3.436 14.93 15.258 1 96.69 29 GLN B N 1
ATOM 1556 C CA . GLN B 1 29 ? 2.756 14.266 16.375 1 96.69 29 GLN B CA 1
ATOM 1557 C C . GLN B 1 29 ? 3.672 13.258 17.047 1 96.69 29 GLN B C 1
ATOM 1559 O O . GLN B 1 29 ? 4.543 12.664 16.406 1 96.69 29 GLN B O 1
ATOM 1564 N N . ARG B 1 30 ? 3.348 12.969 18.312 1 94.88 30 ARG B N 1
ATOM 1565 C CA . ARG B 1 30 ? 4.16 12.016 19.062 1 94.88 30 ARG B CA 1
ATOM 1566 C C . ARG B 1 30 ? 3.352 10.773 19.422 1 94.88 30 ARG B C 1
ATOM 1568 O O . ARG B 1 30 ? 3.916 9.766 19.844 1 94.88 30 ARG B O 1
ATOM 1575 N N . SER B 1 31 ? 2.098 10.828 19.328 1 95.12 31 SER B N 1
ATOM 1576 C CA . SER B 1 31 ? 1.231 9.664 19.484 1 95.12 31 SER B CA 1
ATOM 1577 C C . SER B 1 31 ? 0.909 9.039 18.125 1 95.12 31 SER B C 1
ATOM 1579 O O . SER B 1 31 ? -0.055 9.43 17.469 1 95.12 31 SER B O 1
ATOM 1581 N N . CYS B 1 32 ? 1.747 8.102 17.703 1 96.88 32 CYS B N 1
ATOM 1582 C CA . CYS B 1 32 ? 1.666 7.52 16.359 1 96.88 32 CYS B CA 1
ATOM 1583 C C . CYS B 1 32 ? 1.999 6.035 16.391 1 96.88 32 CYS B C 1
ATOM 1585 O O . CYS B 1 32 ? 2.188 5.453 17.469 1 96.88 32 CYS B O 1
ATOM 1587 N N . MET B 1 33 ? 1.908 5.367 15.281 1 97 33 MET B N 1
ATOM 1588 C CA . MET B 1 33 ? 2.229 3.955 15.086 1 97 33 MET B CA 1
ATOM 1589 C C . MET B 1 33 ? 1.399 3.074 16.016 1 97 33 MET B C 1
ATOM 1591 O O . MET B 1 33 ? 1.894 2.068 16.531 1 97 33 MET B O 1
ATOM 1595 N N . ALA B 1 34 ? 0.179 3.488 16.234 1 95.38 34 ALA B N 1
ATOM 1596 C CA . ALA B 1 34 ? -0.718 2.729 17.094 1 95.38 34 ALA B CA 1
ATOM 1597 C C . ALA B 1 34 ? -1.402 1.604 16.328 1 95.38 34 ALA B C 1
ATOM 1599 O O . ALA B 1 34 ? -1.867 0.628 16.922 1 95.38 34 ALA B O 1
ATOM 1600 N N . THR B 1 35 ? -1.49 1.783 15.031 1 93.19 35 THR B N 1
ATOM 1601 C CA . THR B 1 35 ? -2.172 0.797 14.203 1 93.19 35 THR B CA 1
ATOM 1602 C C . THR B 1 35 ? -1.165 -0.119 13.516 1 93.19 35 THR B C 1
ATOM 1604 O O . THR B 1 35 ? -0.062 0.31 13.172 1 93.19 35 THR B O 1
ATOM 1607 N N . ILE B 1 36 ? -1.552 -1.359 13.234 1 89.31 36 ILE B N 1
ATOM 1608 C CA . ILE B 1 36 ? -0.723 -2.328 12.523 1 89.31 36 ILE B CA 1
ATOM 1609 C C . ILE B 1 36 ? -0.449 -1.833 11.109 1 89.31 36 ILE B C 1
ATOM 1611 O O . ILE B 1 36 ? 0.679 -1.926 10.617 1 89.31 36 ILE B O 1
ATOM 1615 N N . THR B 1 37 ? -1.46 -1.282 10.445 1 89.44 37 THR B N 1
ATOM 1616 C CA . THR B 1 37 ? -1.326 -0.795 9.078 1 89.44 37 THR B CA 1
ATOM 1617 C C . THR B 1 37 ? -0.231 0.264 8.984 1 89.44 37 THR B C 1
ATOM 1619 O O . THR B 1 37 ? 0.638 0.192 8.117 1 89.44 37 THR B O 1
ATOM 1622 N N . ALA B 1 38 ? -0.208 1.175 9.852 1 94.56 38 ALA B N 1
ATOM 1623 C CA . ALA B 1 38 ? 0.812 2.221 9.828 1 94.56 38 ALA B CA 1
ATOM 1624 C C . ALA B 1 38 ? 2.203 1.633 10.047 1 94.56 38 ALA B C 1
ATOM 1626 O O . ALA B 1 38 ? 3.164 2.025 9.383 1 94.56 38 ALA B O 1
ATOM 1627 N N . ARG B 1 39 ? 2.318 0.676 10.969 1 94.94 39 ARG B N 1
ATOM 1628 C CA . ARG B 1 39 ? 3.602 0.039 11.25 1 94.94 39 ARG B CA 1
ATOM 1629 C C . ARG B 1 39 ? 4.129 -0.687 10.016 1 94.94 39 ARG B C 1
ATOM 1631 O O . ARG B 1 39 ? 5.312 -0.58 9.68 1 94.94 39 ARG B O 1
ATOM 1638 N N . VAL B 1 40 ? 3.23 -1.369 9.391 1 91.5 40 VAL B N 1
ATOM 1639 C CA . VAL B 1 40 ? 3.631 -2.131 8.211 1 91.5 40 VAL B CA 1
ATOM 1640 C C . VAL B 1 40 ? 4.086 -1.176 7.109 1 91.5 40 VAL B C 1
ATOM 1642 O O . VAL B 1 40 ? 5.133 -1.386 6.492 1 91.5 40 VAL B O 1
ATOM 1645 N N . ILE B 1 41 ? 3.408 -0.121 6.883 1 93.06 41 ILE B N 1
ATOM 1646 C CA . ILE B 1 41 ? 3.777 0.876 5.887 1 93.06 41 ILE B CA 1
ATOM 1647 C C . ILE B 1 41 ? 5.121 1.501 6.254 1 93.06 41 ILE B C 1
ATOM 1649 O O . ILE B 1 41 ? 5.98 1.694 5.391 1 93.06 41 ILE B O 1
ATOM 1653 N N . ASN B 1 42 ? 5.336 1.785 7.469 1 95.5 42 ASN B N 1
ATOM 1654 C CA . ASN B 1 42 ? 6.613 2.314 7.934 1 95.5 42 ASN B CA 1
ATOM 1655 C C . ASN B 1 42 ? 7.762 1.357 7.629 1 95.5 42 ASN B C 1
ATOM 1657 O O . ASN B 1 42 ? 8.828 1.785 7.184 1 95.5 42 ASN B O 1
ATOM 1661 N N . GLU B 1 43 ? 7.578 0.117 7.844 1 93.75 43 GLU B N 1
ATOM 1662 C CA . GLU B 1 43 ? 8.633 -0.858 7.602 1 93.75 43 GLU B CA 1
ATOM 1663 C C . GLU B 1 43 ? 8.93 -0.99 6.109 1 93.75 43 GLU B C 1
ATOM 1665 O O . GLU B 1 43 ? 10.086 -1.149 5.711 1 93.75 43 GLU B O 1
ATOM 1670 N N . LEU B 1 44 ? 7.91 -0.922 5.324 1 91.31 44 LEU B N 1
ATOM 1671 C CA . LEU B 1 44 ? 8.109 -0.941 3.879 1 91.31 44 LEU B CA 1
ATOM 1672 C C . LEU B 1 44 ? 8.859 0.302 3.416 1 91.31 44 LEU B C 1
ATOM 1674 O O . LEU B 1 44 ? 9.734 0.217 2.553 1 91.31 44 LEU B O 1
ATOM 1678 N N . PHE B 1 45 ? 8.578 1.427 3.955 1 92.81 45 PHE B N 1
ATOM 1679 C CA . PHE B 1 45 ? 9.281 2.67 3.652 1 92.81 45 PHE B CA 1
ATOM 1680 C C . PHE B 1 45 ? 10.758 2.555 3.992 1 92.81 45 PHE B C 1
ATOM 1682 O O . PHE B 1 45 ? 11.617 2.889 3.172 1 92.81 45 PHE B O 1
ATOM 1689 N N . ARG B 1 46 ? 11.047 2.004 5.141 1 92.12 46 ARG B N 1
ATOM 1690 C CA . ARG B 1 46 ? 12.422 1.882 5.625 1 92.12 46 ARG B CA 1
ATOM 1691 C C . ARG B 1 46 ? 13.234 0.96 4.727 1 92.12 46 ARG B C 1
ATOM 1693 O O . ARG B 1 46 ? 14.469 1.033 4.707 1 92.12 46 ARG B O 1
ATOM 1700 N N . ARG B 1 47 ? 12.523 0.159 3.961 1 88.88 47 ARG B N 1
ATOM 1701 C CA . ARG B 1 47 ? 13.211 -0.791 3.09 1 88.88 47 ARG B CA 1
ATOM 1702 C C . ARG B 1 47 ? 13.148 -0.339 1.635 1 88.88 47 ARG B C 1
ATOM 1704 O O . ARG B 1 47 ? 13.492 -1.102 0.729 1 88.88 47 ARG B O 1
ATOM 1711 N N . HIS B 1 48 ? 12.633 0.814 1.41 1 88.38 48 HIS B N 1
ATOM 1712 C CA . HIS B 1 48 ? 12.539 1.414 0.084 1 88.38 48 HIS B CA 1
ATOM 1713 C C . HIS B 1 48 ? 11.609 0.614 -0.821 1 88.38 48 HIS B C 1
ATOM 1715 O O . HIS B 1 48 ? 11.867 0.473 -2.018 1 88.38 48 HIS B O 1
ATOM 1721 N N . LEU B 1 49 ? 10.594 0.067 -0.166 1 83.88 49 LEU B N 1
ATOM 1722 C CA . LEU B 1 49 ? 9.602 -0.707 -0.911 1 83.88 49 LEU B CA 1
ATOM 1723 C C . LEU B 1 49 ? 8.305 0.077 -1.065 1 83.88 49 LEU B C 1
ATOM 1725 O O . LEU B 1 49 ? 7.402 -0.344 -1.795 1 83.88 49 LEU B O 1
ATOM 1729 N N . PHE B 1 50 ? 8.305 1.241 -0.418 1 82.75 50 PHE B N 1
ATOM 1730 C CA . PHE B 1 50 ? 7.109 2.074 -0.448 1 82.75 50 PHE B CA 1
ATOM 1731 C C . PHE B 1 50 ? 7.473 3.549 -0.327 1 82.75 50 PHE B C 1
ATOM 1733 O O . PHE B 1 50 ? 8.242 3.934 0.558 1 82.75 50 PHE B O 1
ATOM 1740 N N . GLN B 1 51 ? 6.961 4.387 -1.204 1 81.69 51 GLN B N 1
ATOM 1741 C CA . GLN B 1 51 ? 7.023 5.844 -1.122 1 81.69 51 GLN B CA 1
ATOM 1742 C C . GLN B 1 51 ? 5.82 6.484 -1.812 1 81.69 51 GLN B C 1
ATOM 1744 O O . GLN B 1 51 ? 5.668 6.371 -3.031 1 81.69 51 GLN B O 1
ATOM 1749 N N . LEU B 1 52 ? 4.918 7.004 -0.921 1 85.5 52 LEU B N 1
ATOM 1750 C CA . LEU B 1 52 ? 3.705 7.523 -1.544 1 85.5 52 LEU B CA 1
ATOM 1751 C C . LEU B 1 52 ? 3.262 8.82 -0.872 1 85.5 52 LEU B C 1
ATOM 1753 O O . LEU B 1 52 ? 2.74 8.797 0.245 1 85.5 52 LEU B O 1
ATOM 1757 N N . SER B 1 53 ? 3.35 9.891 -1.604 1 90.62 53 SER B N 1
ATOM 1758 C CA . SER B 1 53 ? 2.963 11.203 -1.088 1 90.62 53 SER B CA 1
ATOM 1759 C C . SER B 1 53 ? 1.502 11.508 -1.398 1 90.62 53 SER B C 1
ATOM 1761 O O . SER B 1 53 ? 1.07 12.664 -1.308 1 90.62 53 SER B O 1
ATOM 1763 N N . VAL B 1 54 ? 0.782 10.516 -1.839 1 90.25 54 VAL B N 1
ATOM 1764 C CA . VAL B 1 54 ? -0.616 10.609 -2.246 1 90.25 54 VAL B CA 1
ATOM 1765 C C . VAL B 1 54 ? -1.448 9.586 -1.474 1 90.25 54 VAL B C 1
ATOM 1767 O O . VAL B 1 54 ? -1.002 8.461 -1.242 1 90.25 54 VAL B O 1
ATOM 1770 N N . THR B 1 55 ? -2.592 10 -1.039 1 85.31 55 THR B N 1
ATOM 1771 C CA . THR B 1 55 ? -3.484 9.078 -0.342 1 85.31 55 THR B CA 1
ATOM 1772 C C . THR B 1 55 ? -4.926 9.273 -0.804 1 85.31 55 THR B C 1
ATOM 1774 O O . THR B 1 55 ? -5.262 10.305 -1.394 1 85.31 55 THR B O 1
ATOM 1777 N N . PHE B 1 56 ? -5.703 8.133 -0.649 1 78.19 56 PHE B N 1
ATOM 1778 C CA . PHE B 1 56 ? -7.145 8.195 -0.858 1 78.19 56 PHE B CA 1
ATOM 1779 C C . PHE B 1 56 ? -7.875 8.406 0.461 1 78.19 56 PHE B C 1
ATOM 1781 O O . PHE B 1 56 ? -7.488 7.848 1.489 1 78.19 56 PHE B O 1
ATOM 1788 N N . HIS B 1 57 ? -8.781 9.211 0.437 1 69.31 57 HIS B N 1
ATOM 1789 C CA . HIS B 1 57 ? -9.586 9.383 1.643 1 69.31 57 HIS B CA 1
ATOM 1790 C C . HIS B 1 57 ? -10.984 8.805 1.458 1 69.31 57 HIS B C 1
ATOM 1792 O O . HIS B 1 57 ? -11.719 9.227 0.559 1 69.31 57 HIS B O 1
ATOM 1798 N N . GLY B 1 58 ? -11.273 7.652 2.014 1 58.19 58 GLY B N 1
ATOM 1799 C CA . GLY B 1 58 ? -12.484 6.867 1.893 1 58.19 58 GLY B CA 1
ATOM 1800 C C . GLY B 1 58 ? -13.75 7.699 2.008 1 58.19 58 GLY B C 1
ATOM 1801 O O . GLY B 1 58 ? -14.672 7.547 1.208 1 58.19 58 GLY B O 1
ATOM 1802 N N . GLY B 1 59 ? -13.859 8.359 3.117 1 57.25 59 GLY B N 1
ATOM 1803 C CA . GLY B 1 59 ? -15.102 9.078 3.334 1 57.25 59 GLY B CA 1
ATOM 1804 C C . GLY B 1 59 ? -15.336 10.18 2.32 1 57.25 59 GLY B C 1
ATOM 1805 O O . GLY B 1 59 ? -16.484 10.516 2.012 1 57.25 59 GLY B O 1
ATOM 1806 N N . VAL B 1 60 ? -14.219 10.562 1.887 1 65 60 VAL B N 1
ATOM 1807 C CA . VAL B 1 60 ? -14.266 11.609 0.869 1 65 60 VAL B CA 1
ATOM 1808 C C . VAL B 1 60 ? -13.633 11.102 -0.425 1 65 60 VAL B C 1
ATOM 1810 O O . VAL B 1 60 ? -12.555 10.516 -0.405 1 65 60 VAL B O 1
ATOM 1813 N N . LYS B 1 61 ? -14.297 10.844 -1.402 1 78.62 61 LYS B N 1
ATOM 1814 C CA . LYS B 1 61 ? -13.82 10.359 -2.693 1 78.62 61 LYS B CA 1
ATOM 1815 C C . LYS B 1 61 ? -12.828 11.336 -3.316 1 78.62 61 LYS B C 1
ATOM 1817 O O . LYS B 1 61 ? -13.094 11.906 -4.379 1 78.62 61 LYS B O 1
ATOM 1822 N N . VAL B 1 62 ? -11.734 11.648 -2.639 1 87.88 62 VAL B N 1
ATOM 1823 C CA . VAL B 1 62 ? -10.711 12.555 -3.146 1 87.88 62 VAL B CA 1
ATOM 1824 C C . VAL B 1 62 ? -9.336 11.898 -3.027 1 87.88 62 VAL B C 1
ATOM 1826 O O . VAL B 1 62 ? -9.062 11.195 -2.051 1 87.88 62 VAL B O 1
ATOM 1829 N N . LEU B 1 63 ? -8.562 12.156 -4.016 1 92.44 63 LEU B N 1
ATOM 1830 C CA . LEU B 1 63 ? -7.141 11.844 -3.971 1 92.44 63 LEU B CA 1
ATOM 1831 C C . LEU B 1 63 ? -6.344 13.023 -3.432 1 92.44 63 LEU B C 1
ATOM 1833 O O . LEU B 1 63 ? -6.246 14.062 -4.086 1 92.44 63 LEU B O 1
ATOM 1837 N N . SER B 1 64 ? -5.789 12.859 -2.275 1 93.69 64 SER B N 1
ATOM 1838 C CA . SER B 1 64 ? -5.105 13.977 -1.629 1 93.69 64 SER B CA 1
ATOM 1839 C C . SER B 1 64 ? -3.6 13.742 -1.558 1 93.69 64 SER B C 1
ATOM 1841 O O . SER B 1 64 ? -3.154 12.602 -1.412 1 93.69 64 SER B O 1
ATOM 1843 N N . TYR B 1 65 ? -2.848 14.898 -1.648 1 96.75 65 TYR B N 1
ATOM 1844 C CA . TYR B 1 65 ? -1.396 14.773 -1.585 1 96.75 65 TYR B CA 1
ATOM 1845 C C . TYR B 1 65 ? -0.793 15.875 -0.713 1 96.75 65 TYR B C 1
ATOM 1847 O O . TYR B 1 65 ? -1.512 16.734 -0.21 1 96.75 65 TYR B O 1
ATOM 1855 N N . ALA B 1 66 ? 0.506 15.719 -0.417 1 96.69 66 ALA B N 1
ATOM 1856 C CA . ALA B 1 66 ? 1.232 16.656 0.435 1 96.69 66 ALA B CA 1
ATOM 1857 C C . ALA B 1 66 ? 1.216 18.062 -0.16 1 96.69 66 ALA B C 1
ATOM 1859 O O . ALA B 1 66 ? 1.31 18.234 -1.379 1 96.69 66 ALA B O 1
ATOM 1860 N N . TRP B 1 67 ? 1.048 19.109 0.709 1 97.81 67 TRP B N 1
ATOM 1861 C CA . TRP B 1 67 ? 1.079 19.016 2.166 1 97.81 67 TRP B CA 1
ATOM 1862 C C . TRP B 1 67 ? -0.333 19.031 2.742 1 97.81 67 TRP B C 1
ATOM 1864 O O . TRP B 1 67 ? -1.272 19.5 2.094 1 97.81 67 TRP B O 1
ATOM 1874 N N . GLY B 1 68 ? -0.424 18.453 3.896 1 96.62 68 GLY B N 1
ATOM 1875 C CA . GLY B 1 68 ? -1.709 18.438 4.578 1 96.62 68 GLY B CA 1
ATOM 1876 C C . GLY B 1 68 ? -1.613 18.844 6.035 1 96.62 68 GLY B C 1
ATOM 1877 O O . GLY B 1 68 ? -2.633 19.078 6.691 1 96.62 68 GLY B O 1
ATOM 1878 N N . SER B 1 69 ? -0.414 18.984 6.5 1 97.56 69 SER B N 1
ATOM 1879 C CA . SER B 1 69 ? -0.235 19.25 7.926 1 97.56 69 SER B CA 1
ATOM 1880 C C . SER B 1 69 ? -0.323 20.734 8.227 1 97.56 69 SER B C 1
ATOM 1882 O O . SER B 1 69 ? -0.171 21.562 7.332 1 97.56 69 SER B O 1
ATOM 1884 N N . ASN B 1 70 ? -0.504 21.078 9.523 1 97.56 70 ASN B N 1
ATOM 1885 C CA . ASN B 1 70 ? -0.756 22.453 9.953 1 97.56 70 ASN B CA 1
ATOM 1886 C C . ASN B 1 70 ? 0.479 23.328 9.766 1 97.56 70 ASN B C 1
ATOM 1888 O O . ASN B 1 70 ? 0.361 24.531 9.555 1 97.56 70 ASN B O 1
ATOM 1892 N N . ASN B 1 71 ? 1.649 22.766 9.82 1 97.56 71 ASN B N 1
ATOM 1893 C CA . ASN B 1 71 ? 2.883 23.547 9.711 1 97.56 71 ASN B CA 1
ATOM 1894 C C . ASN B 1 71 ? 3.131 24 8.281 1 97.56 71 ASN B C 1
ATOM 1896 O O . ASN B 1 71 ? 4.035 24.797 8.023 1 97.56 71 ASN B O 1
ATOM 1900 N N . HIS B 1 72 ? 2.309 23.594 7.367 1 98.06 72 HIS B N 1
ATOM 1901 C CA . HIS B 1 72 ? 2.463 23.984 5.973 1 98.06 72 HIS B CA 1
ATOM 1902 C C . HIS B 1 72 ? 1.269 24.797 5.496 1 98.06 72 HIS B C 1
ATOM 1904 O O . HIS B 1 72 ? 0.876 24.719 4.328 1 98.06 72 HIS B O 1
ATOM 1910 N N . ILE B 1 73 ? 0.661 25.531 6.316 1 97.5 73 ILE B N 1
ATOM 1911 C CA . ILE B 1 73 ? -0.463 26.391 5.98 1 97.5 73 ILE B CA 1
ATOM 1912 C C . ILE B 1 73 ? -0.01 27.844 5.98 1 97.5 73 ILE B C 1
ATOM 1914 O O . ILE B 1 73 ? 0.708 28.281 6.883 1 97.5 73 ILE B O 1
ATOM 1918 N N . LYS B 1 74 ? -0.365 28.531 4.977 1 97.12 74 LYS B N 1
ATOM 1919 C CA . LYS B 1 74 ? -0.25 29.984 4.879 1 97.12 74 LYS B CA 1
ATOM 1920 C C . LYS B 1 74 ? -1.539 30.594 4.344 1 97.12 74 LYS B C 1
ATOM 1922 O O . LYS B 1 74 ? -2.02 30.219 3.273 1 97.12 74 LYS B O 1
ATOM 1927 N N . ALA B 1 75 ? -2.07 31.531 5.105 1 96.06 75 ALA B N 1
ATOM 1928 C CA . ALA B 1 75 ? -3.303 32.219 4.742 1 96.06 75 ALA B CA 1
ATOM 1929 C C . ALA B 1 75 ? -4.43 31.219 4.465 1 96.06 75 ALA B C 1
ATOM 1931 O O . ALA B 1 75 ? -5.148 31.359 3.473 1 96.06 75 ALA B O 1
ATOM 1932 N N . GLY B 1 76 ? -4.477 30.156 5.215 1 94.19 76 GLY B N 1
ATOM 1933 C CA . GLY B 1 76 ? -5.578 29.219 5.16 1 94.19 76 GLY B CA 1
ATOM 1934 C C . GLY B 1 76 ? -5.438 28.188 4.047 1 94.19 76 GLY B C 1
ATOM 1935 O O . GLY B 1 76 ? -6.316 27.344 3.854 1 94.19 76 GLY B O 1
ATOM 1936 N N . LYS B 1 77 ? -4.305 28.25 3.385 1 97.06 77 LYS B N 1
ATOM 1937 C CA . LYS B 1 77 ? -4.078 27.359 2.262 1 97.06 77 LYS B CA 1
ATOM 1938 C C . LYS B 1 77 ? -2.768 26.578 2.432 1 97.06 77 LYS B C 1
ATOM 1940 O O . LYS B 1 77 ? -1.869 27.031 3.148 1 97.06 77 LYS B O 1
ATOM 1945 N N . SER B 1 78 ? -2.734 25.391 1.789 1 98.19 78 SER B N 1
ATOM 1946 C CA . SER B 1 78 ? -1.492 24.625 1.772 1 98.19 78 SER B CA 1
ATOM 1947 C C . SER B 1 78 ? -0.403 25.359 0.995 1 98.19 78 SER B C 1
ATOM 1949 O O . SER B 1 78 ? -0.663 25.922 -0.073 1 98.19 78 SER B O 1
ATOM 1951 N N . THR B 1 79 ? 0.818 25.391 1.595 1 98.12 79 THR B N 1
ATOM 1952 C CA . THR B 1 79 ? 1.957 25.812 0.792 1 98.12 79 THR B CA 1
ATOM 1953 C C . THR B 1 79 ? 2.355 24.734 -0.205 1 98.12 79 THR B C 1
ATOM 1955 O O . THR B 1 79 ? 1.886 23.594 -0.115 1 98.12 79 THR B O 1
ATOM 1958 N N . ASN B 1 80 ? 3.197 25.141 -1.144 1 97.5 80 ASN B N 1
ATOM 1959 C CA . ASN B 1 80 ? 3.639 24.188 -2.145 1 97.5 80 ASN B CA 1
ATOM 1960 C C . ASN B 1 80 ? 4.789 23.328 -1.628 1 97.5 80 ASN B C 1
ATOM 1962 O O . ASN B 1 80 ? 5.75 23.844 -1.062 1 97.5 80 ASN B O 1
ATOM 1966 N N . ALA B 1 81 ? 4.645 22 -1.857 1 97.12 81 ALA B N 1
ATOM 1967 C CA . ALA B 1 81 ? 5.789 21.125 -1.6 1 97.12 81 ALA B CA 1
ATOM 1968 C C . ALA B 1 81 ? 6.93 21.422 -2.57 1 97.12 81 ALA B C 1
ATOM 1970 O O . ALA B 1 81 ? 6.695 21.766 -3.73 1 97.12 81 ALA B O 1
ATOM 1971 N N . PRO B 1 82 ? 8.219 21.219 -2.162 1 95.81 82 PRO B N 1
ATOM 1972 C CA . PRO B 1 82 ? 9.367 21.469 -3.041 1 95.81 82 PRO B CA 1
ATOM 1973 C C . PRO B 1 82 ? 9.273 20.688 -4.355 1 95.81 82 PRO B C 1
ATOM 1975 O O . PRO B 1 82 ? 9.672 21.203 -5.406 1 95.81 82 PRO B O 1
ATOM 1978 N N . ASP B 1 83 ? 8.812 19.469 -4.383 1 95.94 83 ASP B N 1
ATOM 1979 C CA . ASP B 1 83 ? 8.711 18.625 -5.574 1 95.94 83 ASP B CA 1
ATOM 1980 C C . ASP B 1 83 ? 7.254 18.484 -6.02 1 95.94 83 ASP B C 1
ATOM 1982 O O . ASP B 1 83 ? 6.828 17.391 -6.41 1 95.94 83 ASP B O 1
ATOM 1986 N N . LEU B 1 84 ? 6.57 19.516 -5.91 1 97 84 LEU B N 1
ATOM 1987 C CA . LEU B 1 84 ? 5.141 19.5 -6.195 1 97 84 LEU B CA 1
ATOM 1988 C C . LEU B 1 84 ? 4.871 18.906 -7.574 1 97 84 LEU B C 1
ATOM 1990 O O . LEU B 1 84 ? 3.93 18.125 -7.746 1 97 84 LEU B O 1
ATOM 1994 N N . ALA B 1 85 ? 5.672 19.266 -8.531 1 96.88 85 ALA B N 1
ATOM 1995 C CA . ALA B 1 85 ? 5.453 18.781 -9.891 1 96.88 85 ALA B CA 1
ATOM 1996 C C . ALA B 1 85 ? 5.488 17.25 -9.945 1 96.88 85 ALA B C 1
ATOM 1998 O O . ALA B 1 85 ? 4.637 16.625 -10.578 1 96.88 85 ALA B O 1
ATOM 1999 N N . ALA B 1 86 ? 6.441 16.625 -9.297 1 94.81 86 ALA B N 1
ATOM 2000 C CA . ALA B 1 86 ? 6.562 15.164 -9.273 1 94.81 86 ALA B CA 1
ATOM 2001 C C . ALA B 1 86 ? 5.402 14.539 -8.508 1 94.81 86 ALA B C 1
ATOM 2003 O O . ALA B 1 86 ? 4.879 13.492 -8.914 1 94.81 86 ALA B O 1
ATOM 2004 N N . ILE B 1 87 ? 5.004 15.18 -7.441 1 95.81 87 ILE B N 1
ATOM 2005 C CA . ILE B 1 87 ? 3.883 14.695 -6.648 1 95.81 87 ILE B CA 1
ATOM 2006 C C . ILE B 1 87 ? 2.609 14.703 -7.488 1 95.81 87 ILE B C 1
ATOM 2008 O O . ILE B 1 87 ? 1.873 13.711 -7.523 1 95.81 87 ILE B O 1
ATOM 2012 N N . VAL B 1 88 ? 2.363 15.742 -8.172 1 96.5 88 VAL B N 1
ATOM 2013 C CA . VAL B 1 88 ? 1.167 15.906 -8.992 1 96.5 88 VAL B CA 1
ATOM 2014 C C . VAL B 1 88 ? 1.198 14.914 -10.156 1 96.5 88 VAL B C 1
ATOM 2016 O O . VAL B 1 88 ? 0.157 14.391 -10.562 1 96.5 88 VAL B O 1
ATOM 2019 N N . ASP B 1 89 ? 2.373 14.625 -10.672 1 95.19 89 ASP B N 1
ATOM 2020 C CA . ASP B 1 89 ? 2.5 13.625 -11.719 1 95.19 89 ASP B CA 1
ATOM 2021 C C . ASP B 1 89 ? 2.021 12.258 -11.234 1 95.19 89 ASP B C 1
ATOM 2023 O O . ASP B 1 89 ? 1.259 11.578 -11.922 1 95.19 89 ASP B O 1
ATOM 2027 N N . VAL B 1 90 ? 2.465 11.883 -10.109 1 93.56 90 VAL B N 1
ATOM 2028 C CA . VAL B 1 90 ? 2.07 10.602 -9.547 1 93.56 90 VAL B CA 1
ATOM 2029 C C . VAL B 1 90 ? 0.572 10.602 -9.25 1 93.56 90 VAL B C 1
ATOM 2031 O O . VAL B 1 90 ? -0.137 9.648 -9.578 1 93.56 90 VAL B O 1
ATOM 2034 N N . ALA B 1 91 ? 0.058 11.617 -8.68 1 95.56 91 ALA B N 1
ATOM 2035 C CA . ALA B 1 91 ? -1.36 11.742 -8.359 1 95.56 91 ALA B CA 1
ATOM 2036 C C . ALA B 1 91 ? -2.219 11.664 -9.617 1 95.56 91 ALA B C 1
ATOM 2038 O O . ALA B 1 91 ? -3.277 11.031 -9.609 1 95.56 91 ALA B O 1
ATOM 2039 N N . THR B 1 92 ? -1.786 12.297 -10.617 1 95.69 92 THR B N 1
ATOM 2040 C CA . THR B 1 92 ? -2.51 12.297 -11.883 1 95.69 92 THR B CA 1
ATOM 2041 C C . THR B 1 92 ? -2.594 10.883 -12.461 1 95.69 92 THR B C 1
ATOM 2043 O O . THR B 1 92 ? -3.654 10.461 -12.922 1 95.69 92 THR B O 1
ATOM 2046 N N . LEU B 1 93 ? -1.493 10.273 -12.359 1 92.31 93 LEU B N 1
ATOM 2047 C CA . LEU B 1 93 ? -1.485 8.898 -12.844 1 92.31 93 LEU B CA 1
ATOM 2048 C C . LEU B 1 93 ? -2.477 8.039 -12.07 1 92.31 93 LEU B C 1
ATOM 2050 O O . LEU B 1 93 ? -3.232 7.262 -12.656 1 92.31 93 LEU B O 1
ATOM 2054 N N . MET B 1 94 ? -2.477 8.125 -10.836 1 92.75 94 MET B N 1
ATOM 2055 C CA . MET B 1 94 ? -3.389 7.359 -9.984 1 92.75 94 MET B CA 1
ATOM 2056 C C . MET B 1 94 ? -4.84 7.734 -10.273 1 92.75 94 MET B C 1
ATOM 2058 O O . MET B 1 94 ? -5.695 6.855 -10.406 1 92.75 94 MET B O 1
ATOM 2062 N N . ARG B 1 95 ? -5.078 8.945 -10.352 1 93.81 95 ARG B N 1
ATOM 2063 C CA . ARG B 1 95 ? -6.426 9.422 -10.648 1 93.81 95 ARG B CA 1
ATOM 2064 C C . ARG B 1 95 ? -6.934 8.852 -11.969 1 93.81 95 ARG B C 1
ATOM 2066 O O . ARG B 1 95 ? -8.047 8.32 -12.031 1 93.81 95 ARG B O 1
ATOM 2073 N N . ASP B 1 96 ? -6.129 8.992 -12.969 1 93.5 96 ASP B N 1
ATOM 2074 C CA . ASP B 1 96 ? -6.523 8.555 -14.297 1 93.5 96 ASP B CA 1
ATOM 2075 C C . ASP B 1 96 ? -6.75 7.039 -14.328 1 93.5 96 ASP B C 1
ATOM 2077 O O . ASP B 1 96 ? -7.633 6.555 -15.039 1 93.5 96 ASP B O 1
ATOM 2081 N N . SER B 1 97 ? -5.961 6.348 -13.547 1 91.56 97 SER B N 1
ATOM 2082 C CA . SER B 1 97 ? -6.082 4.895 -13.5 1 91.56 97 SER B CA 1
ATOM 2083 C C . SER B 1 97 ? -7.348 4.469 -12.766 1 91.56 97 SER B C 1
ATOM 2085 O O . SER B 1 97 ? -7.879 3.381 -13.008 1 91.56 97 SER B O 1
ATOM 2087 N N . ALA B 1 98 ? -7.797 5.254 -11.875 1 89.12 98 ALA B N 1
ATOM 2088 C CA . ALA B 1 98 ? -9.039 4.98 -11.148 1 89.12 98 ALA B CA 1
ATOM 2089 C C . ALA B 1 98 ? -10.242 5.07 -12.078 1 89.12 98 ALA B C 1
ATOM 2091 O O . ALA B 1 98 ? -11.281 4.457 -11.82 1 89.12 98 ALA B O 1
ATOM 2092 N N . GLY B 1 99 ? -10.039 5.84 -13.109 1 89.75 99 GLY B N 1
ATOM 2093 C CA . GLY B 1 99 ? -11.078 5.859 -14.125 1 89.75 99 GLY B CA 1
ATOM 2094 C C . GLY B 1 99 ? -12.07 6.996 -13.945 1 89.75 99 GLY B C 1
ATOM 2095 O O . GLY B 1 99 ? -11.797 7.953 -13.219 1 89.75 99 GLY B O 1
ATOM 2096 N N . ARG B 1 100 ? -13.109 6.926 -14.742 1 90 100 ARG B N 1
ATOM 2097 C CA . ARG B 1 100 ? -14.117 7.977 -14.805 1 90 100 ARG B CA 1
ATOM 2098 C C . ARG B 1 100 ? -15.516 7.406 -14.617 1 90 100 ARG B C 1
ATOM 2100 O O . ARG B 1 100 ? -15.742 6.219 -14.852 1 90 100 ARG B O 1
ATOM 2107 N N . THR B 1 101 ? -16.375 8.289 -14.125 1 86.62 101 THR B N 1
ATOM 2108 C CA . THR B 1 101 ? -17.797 7.949 -14.031 1 86.62 101 THR B CA 1
ATOM 2109 C C . THR B 1 101 ? -18.422 7.91 -15.422 1 86.62 101 THR B C 1
ATOM 2111 O O . THR B 1 101 ? -17.797 8.281 -16.406 1 86.62 101 THR B O 1
ATOM 2114 N N . ALA B 1 102 ? -19.578 7.434 -15.398 1 85.94 102 ALA B N 1
ATOM 2115 C CA . ALA B 1 102 ? -20.312 7.395 -16.656 1 85.94 102 ALA B CA 1
ATOM 2116 C C . ALA B 1 102 ? -20.469 8.797 -17.234 1 85.94 102 ALA B C 1
ATOM 2118 O O . ALA B 1 102 ? -20.531 8.961 -18.469 1 85.94 102 ALA B O 1
ATOM 2119 N N . ALA B 1 103 ? -20.531 9.812 -16.438 1 92.12 103 ALA B N 1
ATOM 2120 C CA . ALA B 1 103 ? -20.719 11.203 -16.859 1 92.12 103 ALA B CA 1
ATOM 2121 C C . ALA B 1 103 ? -19.391 11.812 -17.312 1 92.12 103 ALA B C 1
ATOM 2123 O O . ALA B 1 103 ? -19.344 12.961 -17.766 1 92.12 103 ALA B O 1
ATOM 2124 N N . GLY B 1 104 ? -18.312 11.078 -17.141 1 89.75 104 GLY B N 1
ATOM 2125 C CA . GLY B 1 104 ? -17.031 11.539 -17.625 1 89.75 104 GLY B CA 1
ATOM 2126 C C . GLY B 1 104 ? -16.188 12.188 -16.547 1 89.75 104 GLY B C 1
ATOM 2127 O O . GLY B 1 104 ? -15.047 12.594 -16.797 1 89.75 104 GLY B O 1
ATOM 2128 N N . ASP B 1 105 ? -16.719 12.25 -15.352 1 91 105 ASP B N 1
ATOM 2129 C CA . ASP B 1 105 ? -15.969 12.836 -14.242 1 91 105 ASP B CA 1
ATOM 2130 C C . ASP B 1 105 ? -14.977 11.828 -13.656 1 91 105 ASP B C 1
ATOM 2132 O O . ASP B 1 105 ? -15.258 10.625 -13.625 1 91 105 ASP B O 1
ATOM 2136 N N . PHE B 1 106 ? -13.852 12.445 -13.266 1 90.62 106 PHE B N 1
ATOM 2137 C CA . PHE B 1 106 ? -12.938 11.555 -12.562 1 90.62 106 PHE B CA 1
ATOM 2138 C C . PHE B 1 106 ? -13.617 10.953 -11.336 1 90.62 106 PHE B C 1
ATOM 2140 O O . PHE B 1 106 ? -14.383 11.633 -10.641 1 90.62 106 PHE B O 1
ATOM 2147 N N . TRP B 1 107 ? -13.25 9.766 -11.078 1 87.19 107 TRP B N 1
ATOM 2148 C CA . TRP B 1 107 ? -13.781 9.109 -9.883 1 87.19 107 TRP B CA 1
ATOM 2149 C C . TRP B 1 107 ? -13.281 9.805 -8.617 1 87.19 107 TRP B C 1
ATOM 2151 O O . TRP B 1 107 ? -14.016 9.914 -7.637 1 87.19 107 TRP B O 1
ATOM 2161 N N . TYR B 1 108 ? -11.992 10.258 -8.773 1 88.5 108 TYR B N 1
ATOM 2162 C CA . TYR B 1 108 ? -11.375 10.953 -7.652 1 88.5 108 TYR B CA 1
ATOM 2163 C C . TYR B 1 108 ? -10.797 12.297 -8.086 1 88.5 108 TYR B C 1
ATOM 2165 O O . TYR B 1 108 ? -9.789 12.352 -8.789 1 88.5 108 TYR B O 1
ATOM 2173 N N . PRO B 1 109 ? -11.484 13.352 -7.715 1 90.81 109 PRO B N 1
ATOM 2174 C CA . PRO B 1 109 ? -10.734 14.609 -7.832 1 90.81 109 PRO B CA 1
ATOM 2175 C C . PRO B 1 109 ? -9.445 14.602 -7.02 1 90.81 109 PRO B C 1
ATOM 2177 O O . PRO B 1 109 ? -9.227 13.703 -6.203 1 90.81 109 PRO B O 1
ATOM 2180 N N . MET B 1 110 ? -8.516 15.586 -7.312 1 95.19 110 MET B N 1
ATOM 2181 C CA . MET B 1 110 ? -7.234 15.57 -6.621 1 95.19 110 MET B CA 1
ATOM 2182 C C . MET B 1 110 ? -6.879 16.953 -6.098 1 95.19 110 MET B C 1
ATOM 2184 O O . MET B 1 110 ? -7.375 17.969 -6.609 1 95.19 110 MET B O 1
ATOM 2188 N N . GLY B 1 111 ? -6.121 17.047 -5.102 1 96 111 GLY B N 1
ATOM 2189 C CA . GLY B 1 111 ? -5.594 18.266 -4.508 1 96 111 GLY B CA 1
ATOM 2190 C C . GLY B 1 111 ? -4.812 18.016 -3.23 1 96 111 GLY B C 1
ATOM 2191 O O . GLY B 1 111 ? -4.652 16.875 -2.809 1 96 111 GLY B O 1
ATOM 2192 N N . THR B 1 112 ? -4.281 19.141 -2.689 1 96.88 112 THR B N 1
ATOM 2193 C CA . THR B 1 112 ? -3.617 18.969 -1.4 1 96.88 112 THR B CA 1
ATOM 2194 C C . THR B 1 112 ? -4.621 18.547 -0.326 1 96.88 112 THR B C 1
ATOM 2196 O O . THR B 1 112 ? -5.801 18.906 -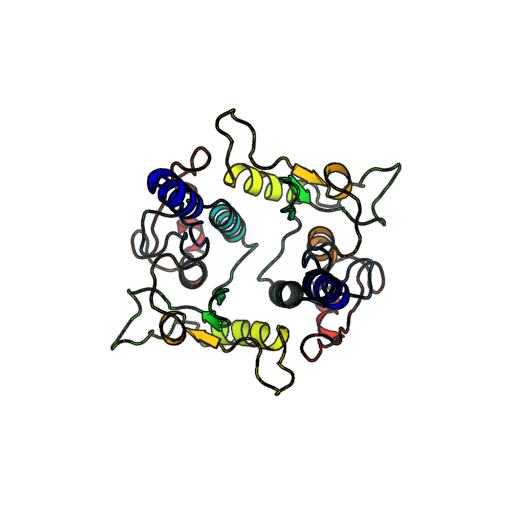0.401 1 96.88 112 THR B O 1
ATOM 2199 N N . MET B 1 113 ? -4.086 17.797 0.618 1 93.75 113 MET B N 1
ATOM 2200 C CA . MET B 1 113 ? -4.941 17.375 1.723 1 93.75 113 MET B CA 1
ATOM 2201 C C . MET B 1 113 ? -5.602 18.578 2.391 1 93.75 113 MET B C 1
ATOM 2203 O O . MET B 1 113 ? -6.816 18.578 2.594 1 93.75 113 MET B O 1
ATOM 2207 N N . THR B 1 114 ? -4.871 19.578 2.639 1 95.38 114 THR B N 1
ATOM 2208 C CA . THR B 1 114 ? -5.379 20.781 3.301 1 95.38 114 THR B CA 1
ATOM 2209 C C . THR B 1 114 ? -6.508 21.406 2.492 1 95.38 114 THR B C 1
ATOM 2211 O O . THR B 1 114 ? -7.555 21.75 3.045 1 95.38 114 THR B O 1
ATOM 2214 N N . ASP B 1 115 ? -6.375 21.469 1.229 1 95.88 115 ASP B N 1
ATOM 2215 C CA . ASP B 1 115 ? -7.273 22.266 0.398 1 95.88 115 ASP B CA 1
ATOM 2216 C C . ASP B 1 115 ? -8.469 21.438 -0.068 1 95.88 115 ASP B C 1
ATOM 2218 O O . ASP B 1 115 ? -9.453 21.984 -0.57 1 95.88 115 ASP B O 1
ATOM 2222 N N . THR B 1 116 ? -8.43 20.094 0.102 1 92.81 116 THR B N 1
ATOM 2223 C CA . THR B 1 116 ? -9.508 19.281 -0.429 1 92.81 116 THR B CA 1
ATOM 2224 C C . THR B 1 116 ? -10.312 18.641 0.702 1 92.81 116 THR B C 1
ATOM 2226 O O . THR B 1 116 ? -11.492 18.328 0.536 1 92.81 116 THR B O 1
ATOM 2229 N N . VAL B 1 117 ? -9.719 18.359 1.777 1 90 117 VAL B N 1
ATOM 2230 C CA . VAL B 1 117 ? -10.398 17.75 2.912 1 90 117 VAL B CA 1
ATOM 2231 C C . VAL B 1 117 ? -10.297 18.656 4.137 1 90 117 VAL B C 1
ATOM 2233 O O . VAL B 1 117 ? -11.219 19.406 4.434 1 90 117 VAL B O 1
ATOM 2236 N N . TYR B 1 118 ? -9.172 18.594 4.832 1 88.88 118 TYR B N 1
ATOM 2237 C CA . TYR B 1 118 ? -8.82 19.453 5.953 1 88.88 118 TYR B CA 1
ATOM 2238 C C . TYR B 1 118 ? -7.363 19.25 6.355 1 88.88 118 TYR B C 1
ATOM 2240 O O . TYR B 1 118 ? -6.762 18.219 6.043 1 88.88 118 TYR B O 1
ATOM 2248 N N . ALA B 1 119 ? -6.883 20.266 7.02 1 94.06 119 ALA B N 1
ATOM 2249 C CA . ALA B 1 119 ? -5.527 20.141 7.543 1 94.06 119 ALA B CA 1
ATOM 2250 C C . ALA B 1 119 ? -5.477 19.172 8.719 1 94.06 119 ALA B C 1
ATOM 2252 O O . ALA B 1 119 ? -6.352 19.203 9.594 1 94.06 119 ALA B O 1
ATOM 2253 N N . VAL B 1 120 ? -4.461 18.312 8.695 1 92.06 120 VAL B N 1
ATOM 2254 C CA . VAL B 1 120 ? -4.379 17.328 9.766 1 92.06 120 VAL B CA 1
ATOM 2255 C C . VAL B 1 120 ? -2.932 16.875 9.953 1 92.06 120 VAL B C 1
ATOM 2257 O O . VAL B 1 120 ? -2.203 16.688 8.977 1 92.06 120 VAL B O 1
ATOM 2260 N N . ASP B 1 121 ? -2.502 16.797 11.195 1 96.25 121 ASP B N 1
ATOM 2261 C CA . ASP B 1 121 ? -1.185 16.266 11.523 1 96.25 121 ASP B CA 1
ATOM 2262 C C . ASP B 1 121 ? -1.197 14.734 11.516 1 96.25 121 ASP B C 1
ATOM 2264 O O . ASP B 1 121 ? -2.258 14.117 11.641 1 96.25 121 ASP B O 1
ATOM 2268 N N . GLY B 1 122 ? -0.039 14.109 11.242 1 96.38 122 GLY B N 1
ATOM 2269 C CA . GLY B 1 122 ? 0.079 12.664 11.32 1 96.38 122 GLY B CA 1
ATOM 2270 C C . GLY B 1 122 ? -0.253 11.961 10.016 1 96.38 122 GLY B C 1
ATOM 2271 O O . GLY B 1 122 ? -0.392 10.742 9.984 1 96.38 122 GLY B O 1
ATOM 2272 N N . GLY B 1 123 ? -0.312 12.742 8.969 1 94.88 123 GLY B N 1
ATOM 2273 C CA . GLY B 1 123 ? -0.749 12.18 7.703 1 94.88 123 GLY B CA 1
ATOM 2274 C C . GLY B 1 123 ? 0.324 11.352 7.016 1 94.88 123 GLY B C 1
ATOM 2275 O O . GLY B 1 123 ? 1.504 11.711 7.051 1 94.88 123 GLY B O 1
ATOM 2276 N N . MET B 1 124 ? -0.125 10.289 6.359 1 95.5 124 MET B N 1
ATOM 2277 C CA . MET B 1 124 ? 0.778 9.43 5.602 1 95.5 124 MET B CA 1
ATOM 2278 C C . MET B 1 124 ? 1.455 10.211 4.477 1 95.5 124 MET B C 1
ATOM 2280 O O . MET B 1 124 ? 2.656 10.062 4.246 1 95.5 124 MET B O 1
ATOM 2284 N N . GLU B 1 125 ? 0.695 11.062 3.734 1 95.69 125 GLU B N 1
ATOM 2285 C CA . GLU B 1 125 ? 1.222 11.766 2.568 1 95.69 125 GLU B CA 1
ATOM 2286 C C . GLU B 1 125 ? 2.363 12.703 2.957 1 95.69 125 GLU B C 1
ATOM 2288 O O . GLU B 1 125 ? 3.377 12.773 2.26 1 95.69 125 GLU B O 1
ATOM 2293 N N . ASP B 1 126 ? 2.248 13.438 4.078 1 97.12 126 ASP B N 1
ATOM 2294 C CA . ASP B 1 126 ? 3.307 14.336 4.527 1 97.12 126 ASP B CA 1
ATOM 2295 C C . ASP B 1 126 ? 4.508 13.555 5.051 1 97.12 126 ASP B C 1
ATOM 2297 O O . ASP B 1 126 ? 5.656 13.891 4.742 1 97.12 126 ASP B O 1
ATOM 2301 N N . TRP B 1 127 ? 4.23 12.562 5.832 1 96.94 127 TRP B N 1
ATOM 2302 C CA . TRP B 1 127 ? 5.297 11.734 6.375 1 96.94 127 TRP B CA 1
ATOM 2303 C C . TRP B 1 127 ? 6.098 11.07 5.258 1 96.94 127 TRP B C 1
ATOM 2305 O O . TRP B 1 127 ? 7.324 11.188 5.215 1 96.94 127 TRP B O 1
ATOM 2315 N N . SER B 1 128 ? 5.449 10.414 4.391 1 95 128 SER B N 1
ATOM 2316 C CA . SER B 1 128 ? 6.145 9.672 3.346 1 95 128 SER B CA 1
ATOM 2317 C C . SER B 1 128 ? 6.938 10.602 2.438 1 95 128 SER B C 1
ATOM 2319 O O . SER B 1 128 ? 7.988 10.219 1.915 1 95 128 SER B O 1
ATOM 2321 N N . TYR B 1 129 ? 6.488 11.805 2.307 1 94.81 129 TYR B N 1
ATOM 2322 C CA . TYR B 1 129 ? 7.195 12.781 1.486 1 94.81 129 TYR B CA 1
ATOM 2323 C C . TYR B 1 129 ? 8.367 13.391 2.25 1 94.81 129 TYR B C 1
ATOM 2325 O O . TYR B 1 129 ? 9.461 13.531 1.705 1 94.81 129 TYR B O 1
ATOM 2333 N N . GLY B 1 130 ? 8.18 13.617 3.51 1 95 130 GLY B N 1
ATOM 2334 C CA . GLY B 1 130 ? 9.117 14.461 4.234 1 95 130 GLY B CA 1
ATOM 2335 C C . GLY B 1 130 ? 10.094 13.672 5.082 1 95 130 GLY B C 1
ATOM 2336 O O . GLY B 1 130 ? 11.125 14.203 5.512 1 95 130 GLY B O 1
ATOM 2337 N N . ALA B 1 131 ? 9.859 12.422 5.371 1 94.12 131 ALA B N 1
ATOM 2338 C CA . ALA B 1 131 ? 10.617 11.664 6.352 1 94.12 131 ALA B CA 1
ATOM 2339 C C . ALA B 1 131 ? 12.094 11.562 5.953 1 94.12 131 ALA B C 1
ATOM 2341 O O . ALA B 1 131 ? 12.977 11.516 6.812 1 94.12 131 ALA B O 1
ATOM 2342 N N . GLY B 1 132 ? 12.344 11.633 4.707 1 90 132 GLY B N 1
ATOM 2343 C CA . GLY B 1 132 ? 13.703 11.438 4.238 1 90 132 GLY B CA 1
ATOM 2344 C C . GLY B 1 132 ? 14.523 12.711 4.246 1 90 132 GLY B C 1
ATOM 2345 O O . GLY B 1 132 ? 15.75 12.672 4.086 1 90 132 GLY B O 1
ATOM 2346 N N . PHE B 1 133 ? 13.898 13.922 4.449 1 92.75 133 PHE B N 1
ATOM 2347 C CA . PHE B 1 133 ? 14.734 15.102 4.289 1 92.75 133 PHE B CA 1
ATOM 2348 C C . PHE B 1 133 ? 14.336 16.188 5.281 1 92.75 133 PHE B C 1
ATOM 2350 O O . PHE B 1 133 ? 15.086 17.141 5.5 1 92.75 133 PHE B O 1
ATOM 2357 N N . GLU B 1 134 ? 13.195 16.141 5.902 1 94.94 134 GLU B N 1
ATOM 2358 C CA . GLU B 1 134 ? 12.82 17.172 6.863 1 94.94 134 GLU B CA 1
ATOM 2359 C C . GLU B 1 134 ? 13.492 16.938 8.211 1 94.94 134 GLU B C 1
ATOM 2361 O O . GLU B 1 134 ? 14.008 15.852 8.477 1 94.94 134 GLU B O 1
ATOM 2366 N N . GLU B 1 135 ? 13.453 17.953 9 1 93.75 135 GLU B N 1
ATOM 2367 C CA . GLU B 1 135 ? 14.234 17.953 10.234 1 93.75 135 GLU B CA 1
ATOM 2368 C C . GLU B 1 135 ? 13.641 17.016 11.273 1 93.75 135 GLU B C 1
ATOM 2370 O O . GLU B 1 135 ? 12.422 16.812 11.312 1 93.75 135 GLU B O 1
ATOM 2375 N N . ASP B 1 136 ? 14.492 16.391 12.023 1 92.06 136 ASP B N 1
ATOM 2376 C CA . ASP B 1 136 ? 14.18 15.727 13.289 1 92.06 136 ASP B CA 1
ATOM 2377 C C . ASP B 1 136 ? 14.773 16.484 14.469 1 92.06 136 ASP B C 1
ATOM 2379 O O . ASP B 1 136 ? 15.883 17.031 14.383 1 92.06 136 ASP B O 1
ATOM 2383 N N . PRO B 1 137 ? 13.984 16.703 15.5 1 92.62 137 PRO B N 1
ATOM 2384 C CA . PRO B 1 137 ? 12.797 15.961 15.938 1 92.62 137 PRO B CA 1
ATOM 2385 C C . PRO B 1 137 ? 11.492 16.625 15.5 1 92.62 137 PRO B C 1
ATOM 2387 O O . PRO B 1 137 ? 10.406 16.125 15.836 1 92.62 137 PRO B O 1
ATOM 2390 N N . ASP B 1 138 ? 11.586 17.703 14.859 1 94.38 138 ASP B N 1
ATOM 2391 C CA . ASP B 1 138 ? 10.43 18.438 14.359 1 94.38 138 ASP B CA 1
ATOM 2392 C C . ASP B 1 138 ? 10.672 18.969 12.953 1 94.38 138 ASP B C 1
ATOM 2394 O O . ASP B 1 138 ? 11.648 19.688 12.711 1 94.38 138 ASP B O 1
ATOM 2398 N N . PRO B 1 139 ? 9.742 18.531 11.953 1 97.38 139 PRO B N 1
ATOM 2399 C CA . PRO B 1 139 ? 8.391 17.969 12.086 1 97.38 139 PRO B CA 1
ATOM 2400 C C . PRO B 1 139 ? 8.383 16.453 12.156 1 97.38 139 PRO B C 1
ATOM 2402 O O . PRO B 1 139 ? 7.336 15.844 12.414 1 97.38 139 PRO B O 1
ATOM 2405 N N . ILE B 1 140 ? 9.508 15.797 11.867 1 97.5 140 ILE B N 1
ATOM 2406 C CA . ILE B 1 140 ? 9.586 14.352 12.008 1 97.5 140 ILE B CA 1
ATOM 2407 C C . ILE B 1 140 ? 9.789 13.984 13.477 1 97.5 140 ILE B C 1
ATOM 2409 O O . ILE B 1 140 ? 10.758 14.422 14.102 1 97.5 140 ILE B O 1
ATOM 2413 N N . ASN B 1 141 ? 8.883 13.211 13.938 1 97.31 141 ASN B N 1
ATOM 2414 C CA . ASN B 1 141 ? 8.93 12.781 15.328 1 97.31 141 ASN B CA 1
ATOM 2415 C C . ASN B 1 141 ? 9.242 11.297 15.445 1 97.31 141 ASN B C 1
ATOM 2417 O O . ASN B 1 141 ? 9.555 10.641 14.445 1 97.31 141 ASN B O 1
ATOM 2421 N N . GLN B 1 142 ? 9.328 10.812 16.703 1 96.38 142 GLN B N 1
ATOM 2422 C CA . GLN B 1 142 ? 9.422 9.391 17 1 96.38 142 GLN B CA 1
ATOM 2423 C C . GLN B 1 142 ? 8.297 8.945 17.922 1 96.38 142 GLN B C 1
ATOM 2425 O O . GLN B 1 142 ? 7.781 9.742 18.719 1 96.38 142 GLN B O 1
ATOM 2430 N N . CYS B 1 143 ? 7.922 7.707 17.719 1 95.62 143 CYS B N 1
ATOM 2431 C CA . CYS B 1 143 ? 6.805 7.156 18.469 1 95.62 143 CYS B CA 1
ATOM 2432 C C . CYS B 1 143 ? 7.191 5.852 19.156 1 95.62 143 CYS B C 1
ATOM 2434 O O . CYS B 1 143 ? 8.133 5.18 18.719 1 95.62 143 CYS B O 1
ATOM 2436 N N . GLU B 1 144 ? 6.555 5.59 20.25 1 95.94 144 GLU B N 1
ATOM 2437 C CA . GLU B 1 144 ? 6.66 4.328 20.969 1 95.94 144 GLU B CA 1
ATOM 2438 C C . GLU B 1 144 ? 5.309 3.912 21.562 1 95.94 144 GLU B C 1
ATOM 2440 O O . GLU B 1 144 ? 5.102 3.975 22.766 1 95.94 144 GLU B O 1
ATOM 2445 N N . PRO B 1 145 ? 4.43 3.445 20.688 1 95.38 145 PRO B N 1
ATOM 2446 C CA . PRO B 1 145 ? 3.084 3.098 21.156 1 95.38 145 PRO B CA 1
ATOM 2447 C C . PRO B 1 145 ? 3.057 1.827 22 1 95.38 145 PRO B C 1
ATOM 2449 O O . PRO B 1 145 ? 3.867 0.922 21.781 1 95.38 145 PRO B O 1
ATOM 2452 N N . PRO B 1 146 ? 2.137 1.771 22.922 1 93.06 146 PRO B N 1
ATOM 2453 C CA . PRO B 1 146 ? 2.01 0.565 23.734 1 93.06 146 PRO B CA 1
ATOM 2454 C C . PRO B 1 146 ? 1.132 -0.502 23.094 1 93.06 146 PRO B C 1
ATOM 2456 O O . PRO B 1 146 ? 1.083 -1.639 23.562 1 93.06 146 PRO B O 1
ATOM 2459 N N . THR B 1 147 ? 0.487 -0.181 22.016 1 91.19 147 THR B N 1
ATOM 2460 C CA . THR B 1 147 ? -0.481 -1.093 21.406 1 91.19 147 THR B CA 1
ATOM 2461 C C . THR B 1 147 ? 0.219 -2.318 20.828 1 91.19 147 THR B C 1
ATOM 2463 O O . THR B 1 147 ? 1.381 -2.24 20.422 1 91.19 147 THR B O 1
ATOM 2466 N N . TYR B 1 148 ? -0.5 -3.492 20.844 1 91.25 148 TYR B N 1
ATOM 2467 C CA . TYR B 1 148 ? -0.091 -4.742 20.219 1 91.25 148 TYR B CA 1
ATOM 2468 C C . TYR B 1 148 ? 1.283 -5.18 20.703 1 91.25 148 TYR B C 1
ATOM 2470 O O . TYR B 1 148 ? 2.113 -5.645 19.922 1 91.25 148 TYR B O 1
ATOM 2478 N N . GLY B 1 149 ? 1.612 -4.918 21.891 1 90.62 149 GLY B N 1
ATOM 2479 C CA . GLY B 1 149 ? 2.854 -5.363 22.5 1 90.62 149 GLY B CA 1
ATOM 2480 C C . GLY B 1 149 ? 3.99 -4.371 22.328 1 90.62 149 GLY B C 1
ATOM 2481 O O . GLY B 1 149 ? 5.129 -4.656 22.703 1 90.62 149 GLY B O 1
ATOM 2482 N N . GLY B 1 150 ? 3.729 -3.25 21.734 1 92.44 150 GLY B N 1
ATOM 2483 C CA . GLY B 1 150 ? 4.73 -2.203 21.609 1 92.44 150 GLY B CA 1
ATOM 2484 C C . GLY B 1 150 ? 5.348 -2.133 20.219 1 92.44 150 GLY B C 1
ATOM 2485 O O . GLY B 1 150 ? 5.129 -3.02 19.391 1 92.44 150 GLY B O 1
ATOM 2486 N N . TYR B 1 151 ? 6.016 -1.033 19.922 1 94.25 151 TYR B N 1
ATOM 2487 C CA . TYR B 1 151 ? 6.77 -0.744 18.703 1 94.25 151 TYR B CA 1
ATOM 2488 C C . TYR B 1 151 ? 8.016 0.076 19.016 1 94.25 151 TYR B C 1
ATOM 2490 O O . TYR B 1 151 ? 7.922 1.169 19.578 1 94.25 151 TYR B O 1
ATOM 2498 N N . PRO B 1 152 ? 9.227 -0.483 18.719 1 95 152 PRO B N 1
ATOM 2499 C CA . PRO B 1 152 ? 10.445 0.187 19.172 1 95 152 PRO B CA 1
ATOM 2500 C C . PRO B 1 152 ? 10.578 1.609 18.625 1 95 152 PRO B C 1
ATOM 2502 O O . PRO B 1 152 ? 10.336 1.847 17.438 1 95 152 PRO B O 1
ATOM 2505 N N . ARG B 1 153 ? 10.977 2.48 19.484 1 96 153 ARG B N 1
ATOM 2506 C CA . ARG B 1 153 ? 11.109 3.896 19.141 1 96 153 ARG B CA 1
ATOM 2507 C C . ARG B 1 153 ? 12.047 4.098 17.969 1 96 153 ARG B C 1
ATOM 2509 O O . ARG B 1 153 ? 11.805 4.961 17.109 1 96 153 ARG B O 1
ATOM 2516 N N . ASP B 1 154 ? 13.094 3.314 17.828 1 95.19 154 ASP B N 1
ATOM 2517 C CA . ASP B 1 154 ? 14.102 3.506 16.797 1 95.19 154 ASP B CA 1
ATOM 2518 C C . ASP B 1 154 ? 13.547 3.191 15.406 1 95.19 154 ASP B C 1
ATOM 2520 O O . ASP B 1 154 ? 14.141 3.566 14.391 1 95.19 154 ASP B O 1
ATOM 2524 N N . ARG B 1 155 ? 12.375 2.541 15.352 1 95.62 155 ARG B N 1
ATOM 2525 C CA . ARG B 1 155 ? 11.758 2.227 14.062 1 95.62 155 ARG B CA 1
ATOM 2526 C C . ARG B 1 155 ? 11.203 3.48 13.406 1 95.62 155 ARG B C 1
ATOM 2528 O O . ARG B 1 155 ? 10.891 3.473 12.211 1 95.62 155 ARG B O 1
ATOM 2535 N N . THR B 1 156 ? 11.125 4.539 14.133 1 97 156 THR B N 1
ATOM 2536 C CA . THR B 1 156 ? 10.672 5.801 13.562 1 97 156 THR B CA 1
ATOM 2537 C C . THR B 1 156 ? 11.797 6.828 13.555 1 97 156 THR B C 1
ATOM 2539 O O . THR B 1 156 ? 11.547 8.039 13.594 1 97 156 THR B O 1
ATOM 2542 N N . ASN B 1 157 ? 13.023 6.402 13.617 1 95.31 157 ASN B N 1
ATOM 2543 C CA . ASN B 1 157 ? 14.219 7.191 13.336 1 95.31 157 ASN B CA 1
ATOM 2544 C C . ASN B 1 157 ? 14.641 7.07 11.875 1 95.31 157 ASN B C 1
ATOM 2546 O O . ASN B 1 157 ? 14.945 5.973 11.406 1 95.31 157 ASN B O 1
ATOM 2550 N N . TYR B 1 158 ? 14.688 8.211 11.156 1 94.81 158 TYR B N 1
ATOM 2551 C CA . TYR B 1 158 ? 14.938 8.156 9.727 1 94.81 158 TYR B CA 1
ATOM 2552 C C . TYR B 1 158 ? 16.266 8.812 9.383 1 94.81 158 TYR B C 1
ATOM 2554 O O . TYR B 1 158 ? 16.516 9.18 8.227 1 94.81 158 TYR B O 1
ATOM 2562 N N . SER B 1 159 ? 17.125 9.078 10.227 1 90.62 159 SER B N 1
ATOM 2563 C CA . SER B 1 159 ? 18.391 9.773 10.047 1 90.62 159 SER B CA 1
ATOM 2564 C C . SER B 1 159 ? 19.266 9.062 9.016 1 90.62 159 SER B C 1
ATOM 2566 O O . SER B 1 159 ? 20.016 9.719 8.281 1 90.62 159 SER B O 1
ATOM 2568 N N . GLU B 1 160 ? 19.125 7.777 8.914 1 85.94 160 GLU B N 1
ATOM 2569 C CA . GLU B 1 160 ? 19.938 7.012 7.98 1 85.94 160 GLU B CA 1
ATOM 2570 C C . GLU B 1 160 ? 19.547 7.297 6.535 1 85.94 160 GLU B C 1
ATOM 2572 O O . GLU B 1 160 ? 20.297 7.004 5.605 1 85.94 160 GLU B O 1
ATOM 2577 N N . PHE B 1 161 ? 18.406 7.828 6.352 1 82.25 161 PHE B N 1
ATOM 2578 C CA . PHE B 1 161 ? 17.906 8.078 5 1 82.25 161 PHE B CA 1
ATOM 2579 C C . PHE B 1 161 ? 18.281 9.484 4.539 1 82.25 161 PHE B C 1
ATOM 2581 O O . PHE B 1 161 ? 18.156 9.812 3.357 1 82.25 161 PHE B O 1
ATOM 2588 N N . LYS B 1 162 ? 18.609 10.414 5.305 1 75.94 162 LYS B N 1
ATOM 2589 C CA . LYS B 1 162 ? 18.906 11.812 4.996 1 75.94 162 LYS B CA 1
ATOM 2590 C C . LYS B 1 162 ? 20.281 11.969 4.379 1 75.94 162 LYS B C 1
ATOM 2592 O O . LYS B 1 162 ? 20.516 12.852 3.553 1 75.94 162 LYS B O 1
ATOM 2597 N N . ASN B 1 163 ? 21.312 11.203 4.668 1 58.44 163 ASN B N 1
ATOM 2598 C CA . ASN B 1 163 ? 22.672 11.398 4.172 1 58.44 163 ASN B CA 1
ATOM 2599 C C . ASN B 1 163 ? 22.922 10.641 2.873 1 58.44 163 ASN B C 1
ATOM 2601 O O . ASN B 1 163 ? 24.062 10.438 2.471 1 58.44 163 ASN B O 1
ATOM 2605 N N . ILE B 1 164 ? 21.859 10.227 2.285 1 44.41 164 ILE B N 1
ATOM 2606 C CA . ILE B 1 164 ? 22.266 9.609 1.027 1 44.41 164 ILE B CA 1
ATOM 2607 C C . ILE B 1 164 ? 22.078 10.602 -0.117 1 44.41 164 ILE B C 1
ATOM 2609 O O . ILE B 1 164 ? 21.078 11.32 -0.166 1 44.41 164 ILE B O 1
#

Secondary structure (DSSP, 8-state):
---THHHHHHHHHH-S----GGG-SSBS-SS---SHHHHHHHHHHHTTSB--SEEEETTTTEEEES--SGGGEETTEEPPPTTHHHHHHHHHHHHHHH-B-TTS-BSS-EEEHHHHT---SS-HHHHHHHTTTS-TTTTB------GGG---GGGG--HHHHT-/---THHHHHHHHHS-S----GGG-SSBS-SS---SHHHHHHHHHHHTTSB--SEEEETTTTEEEES--SGGGEETTEEPPPTTHHHHHHHHHHHHHHH-B-TTS-BSS-EEEHHHHT---SS-HHHHHHHTTTS-TTTTB------GGG---GGGG--HHHHT-

Sequence (328 aa):
MANAYGYYHSVRYEKIRQRDANRDFPYQQRSCMATITARVINELFRRHLFQLSVTFHGGVKVLSYAWGSNNHIKAGKSTNAPDLAAIVDVATLMRDSAGRTAAGDFWYPMGTMTDTVYAVDGGMEDWSYGAGFEEDPDPINQCEPPTYGGYPRDRTNYSEFKNIMANAYGYYHSVRYEKIRQRDANRDFPYQQRSCMATITARVINELFRRHLFQLSVTFHGGVKVLSYAWGSNNHIKAGKSTNAPDLAAIVDVATLMRDSAGRTAAGDFWYPMGTMTDTVYAVDGGMEDWSYGAGFEEDPDPINQCEPPTYGGYPRDRTNYSEFKNI